Protein AF-A0A543G399-F1 (afdb_monomer)

Mean predicted aligned error: 10.63 Å

Solvent-accessible surface area (backbone atoms only — not comparable to full-atom values): 13626 Å² total; per-residue (Å²): 139,80,76,48,92,61,32,84,82,37,82,92,49,65,50,79,61,61,46,84,80,37,70,88,87,35,84,73,92,76,89,68,83,91,53,56,41,25,41,34,22,39,72,66,20,47,80,74,52,67,60,84,49,72,67,29,33,33,31,32,26,79,52,83,90,45,100,83,58,94,78,44,78,32,46,47,38,73,40,82,44,47,90,94,46,45,60,22,59,25,36,44,50,51,67,40,22,64,85,18,47,26,62,43,88,72,27,36,95,52,42,47,13,30,16,27,46,37,68,79,48,68,60,96,86,40,79,36,66,52,75,48,63,36,81,84,20,64,81,64,80,64,80,74,54,96,90,57,92,65,70,54,66,53,48,62,42,70,91,67,30,39,40,17,41,40,28,47,67,30,24,43,58,66,74,48,21,30,47,52,39,35,32,52,50,48,14,48,29,48,2,76,68,5,43,57,66,34,78,87,60,55,69,33,57,34,37,52,50,48,49,71,74,37,63,91,69,34,51,72,67,59,50,50,51,47,52,50,51,26,50,52,43,46,53,55,58,60,74,77,108

Structure (mmCIF, N/CA/C/O backbone):
data_AF-A0A543G399-F1
#
_entry.id   AF-A0A543G399-F1
#
loop_
_atom_site.group_PDB
_atom_site.id
_atom_site.type_symbol
_atom_site.label_atom_id
_atom_site.label_alt_id
_atom_site.label_comp_id
_atom_site.label_asym_id
_atom_site.label_entity_id
_atom_site.label_seq_id
_atom_site.pdbx_PDB_ins_code
_atom_site.Cartn_x
_atom_site.Cartn_y
_atom_site.Cartn_z
_atom_site.occupancy
_atom_site.B_iso_or_equiv
_atom_site.auth_seq_id
_atom_site.auth_comp_id
_atom_site.auth_asym_id
_atom_site.auth_atom_id
_atom_site.pdbx_PDB_model_num
ATOM 1 N N . MET A 1 1 ? 9.141 -45.702 9.329 1.00 48.25 1 MET A N 1
ATOM 2 C CA . MET A 1 1 ? 8.061 -44.695 9.348 1.00 48.25 1 MET A CA 1
ATOM 3 C C . MET A 1 1 ? 8.030 -44.092 10.740 1.00 48.25 1 MET A C 1
ATOM 5 O O . MET A 1 1 ? 7.890 -44.848 11.692 1.00 48.25 1 MET A O 1
ATOM 9 N N . SER A 1 2 ? 8.286 -42.791 10.863 1.00 52.97 2 SER A N 1
ATOM 10 C CA . SER A 1 2 ? 8.252 -42.041 12.127 1.00 52.97 2 SER A CA 1
ATOM 11 C C . SER A 1 2 ? 6.925 -41.291 12.259 1.00 52.97 2 SER A C 1
ATOM 13 O O . SER A 1 2 ? 6.319 -40.948 11.249 1.00 52.97 2 SER A O 1
ATOM 15 N N . VAL A 1 3 ? 6.484 -41.061 13.495 1.00 48.56 3 VAL A N 1
ATOM 16 C CA . VAL A 1 3 ? 5.249 -40.332 13.834 1.00 48.56 3 VAL A CA 1
ATOM 17 C C . VAL A 1 3 ? 5.371 -38.851 13.446 1.00 48.56 3 VAL A C 1
ATOM 19 O O . VAL A 1 3 ? 6.440 -38.268 13.633 1.00 48.56 3 VAL A O 1
ATOM 22 N N . ASP A 1 4 ? 4.293 -38.255 12.920 1.00 50.66 4 ASP A N 1
ATOM 23 C CA . ASP A 1 4 ? 4.205 -36.815 12.631 1.00 50.66 4 ASP A CA 1
ATOM 24 C C . ASP A 1 4 ? 4.417 -35.981 13.920 1.00 50.66 4 ASP A C 1
ATOM 26 O O . ASP A 1 4 ? 3.653 -36.139 14.879 1.00 50.66 4 ASP A O 1
ATOM 30 N N . PRO A 1 5 ? 5.414 -35.071 13.970 1.00 55.62 5 PRO A N 1
ATOM 31 C CA . PRO A 1 5 ? 5.665 -34.199 15.121 1.00 55.62 5 PRO A CA 1
ATOM 32 C C . PRO A 1 5 ? 4.494 -33.286 15.522 1.00 55.62 5 PRO A C 1
ATOM 34 O O . PRO A 1 5 ? 4.506 -32.743 16.626 1.00 55.62 5 PRO A O 1
ATOM 37 N N . LEU A 1 6 ? 3.504 -33.075 14.648 1.00 59.50 6 LEU A N 1
ATOM 38 C CA . LEU A 1 6 ? 2.310 -32.267 14.913 1.00 59.50 6 LEU A CA 1
ATOM 39 C C . LEU A 1 6 ? 1.050 -33.096 15.196 1.00 59.50 6 LEU A C 1
ATOM 41 O O . LEU A 1 6 ? -0.030 -32.513 15.328 1.00 59.50 6 LEU A O 1
ATOM 45 N N . ALA A 1 7 ? 1.175 -34.416 15.370 1.00 53.03 7 ALA A N 1
ATOM 46 C CA . ALA A 1 7 ? 0.051 -35.303 15.678 1.00 53.03 7 ALA A CA 1
ATOM 47 C C . ALA A 1 7 ? -0.783 -34.832 16.889 1.00 53.03 7 ALA A C 1
ATOM 49 O O . ALA A 1 7 ? -2.007 -34.944 16.888 1.00 53.03 7 ALA A O 1
ATOM 50 N N . GLU A 1 8 ? -0.149 -34.225 17.896 1.00 54.81 8 GLU A N 1
ATOM 51 C CA . GLU A 1 8 ? -0.839 -33.699 19.084 1.00 54.81 8 GLU A CA 1
ATOM 52 C C . GLU A 1 8 ? -1.769 -32.508 18.792 1.00 54.81 8 GLU A C 1
ATOM 54 O O . GLU A 1 8 ? -2.707 -32.259 19.549 1.00 54.81 8 GLU A O 1
ATOM 59 N N . LYS A 1 9 ? -1.553 -31.768 17.695 1.00 53.94 9 LYS A N 1
ATOM 60 C CA . LYS A 1 9 ? -2.395 -30.615 17.324 1.00 53.94 9 LYS A CA 1
ATOM 61 C C . LYS A 1 9 ? -3.646 -31.007 16.546 1.00 53.94 9 LYS A C 1
ATOM 63 O O . LYS A 1 9 ? -4.544 -30.180 16.392 1.00 53.94 9 LYS A O 1
ATOM 68 N N . PHE A 1 10 ? -3.722 -32.254 16.089 1.00 56.69 10 PHE A N 1
ATOM 69 C CA . PHE A 1 10 ? -4.827 -32.764 15.289 1.00 56.69 10 PHE A CA 1
ATOM 70 C C . PHE A 1 10 ? -5.329 -34.108 15.836 1.00 56.69 10 PHE A C 1
ATOM 72 O O . PHE A 1 10 ? -5.219 -35.127 15.160 1.00 56.69 10 PHE A O 1
ATOM 79 N N . PRO A 1 11 ? -5.927 -34.133 17.042 1.00 57.34 11 PRO A N 1
ATOM 80 C CA . PRO A 1 11 ? -6.351 -35.374 17.698 1.00 57.34 11 PRO A CA 1
ATOM 81 C C . PRO A 1 11 ? -7.439 -36.148 16.931 1.00 57.34 11 PRO A C 1
ATOM 83 O O . PRO A 1 11 ? -7.680 -37.317 17.214 1.00 57.34 11 PRO A O 1
ATOM 86 N N . SER A 1 12 ? -8.105 -35.507 15.965 1.00 58.56 12 SER A N 1
ATOM 87 C CA . SER A 1 12 ? -9.092 -36.121 15.071 1.00 58.56 12 SER A CA 1
ATOM 88 C C . SER A 1 12 ? -8.488 -36.747 13.808 1.00 58.56 12 SER A C 1
ATOM 90 O O . SER A 1 12 ? -9.217 -37.360 13.028 1.00 58.56 12 SER A O 1
ATOM 92 N N . LEU A 1 13 ? -7.181 -36.598 13.580 1.00 57.62 13 LEU A N 1
ATOM 93 C CA . LEU A 1 13 ? -6.479 -37.112 12.410 1.00 57.62 13 LEU A CA 1
ATOM 94 C C . LEU A 1 13 ? -5.462 -38.171 12.843 1.00 57.62 13 LEU A C 1
ATOM 96 O O . LEU A 1 13 ? -4.809 -38.051 13.874 1.00 57.62 13 LEU A O 1
ATOM 100 N N . SER A 1 14 ? -5.336 -39.236 12.048 1.00 58.38 14 SER A N 1
ATOM 101 C CA . SER A 1 14 ? -4.336 -40.273 12.310 1.00 58.38 14 SER A CA 1
ATOM 102 C C . SER A 1 14 ? -2.924 -39.661 12.313 1.00 58.38 14 SER A C 1
ATOM 104 O O . SER A 1 14 ? -2.621 -38.885 11.409 1.00 58.38 14 SER A O 1
ATOM 106 N N . PRO A 1 15 ? -2.022 -40.049 13.233 1.00 53.00 15 PRO A N 1
ATOM 107 C CA . PRO A 1 15 ? -0.628 -39.579 13.272 1.00 53.00 15 PRO A CA 1
ATOM 108 C C . PRO A 1 15 ? 0.216 -39.978 12.043 1.00 53.00 15 PRO A C 1
ATOM 110 O O . PRO A 1 15 ? 1.402 -39.662 11.974 1.00 53.00 15 PRO A O 1
ATOM 113 N N . TYR A 1 16 ? -0.389 -40.696 11.093 1.00 51.22 16 TYR A N 1
ATOM 114 C CA . TYR A 1 16 ? 0.198 -41.122 9.825 1.00 51.22 16 TYR A CA 1
ATOM 115 C C . TYR A 1 16 ? -0.519 -40.512 8.606 1.00 51.22 16 TYR A C 1
ATOM 117 O O . TYR A 1 16 ? -0.382 -41.025 7.496 1.00 51.22 16 TYR A O 1
ATOM 125 N N . ASN A 1 17 ? -1.331 -39.464 8.793 1.00 51.97 17 ASN A N 1
ATOM 126 C CA . ASN A 1 17 ? -2.048 -38.824 7.690 1.00 51.97 17 ASN A CA 1
ATOM 127 C C . ASN A 1 17 ? -1.076 -38.035 6.804 1.00 51.97 17 ASN A C 1
ATOM 129 O O . ASN A 1 17 ? -0.540 -37.012 7.218 1.00 51.97 17 ASN A O 1
ATOM 133 N N . TYR A 1 18 ? -0.877 -38.486 5.568 1.00 47.28 18 TYR A N 1
ATOM 134 C CA . TYR A 1 18 ? -0.132 -37.734 4.562 1.00 47.28 18 TYR A CA 1
ATOM 135 C C . TYR A 1 18 ? -1.095 -36.828 3.784 1.00 47.28 18 TYR A C 1
ATOM 137 O O . TYR A 1 18 ? -2.096 -37.301 3.241 1.00 47.28 18 TYR A O 1
ATOM 145 N N . CYS A 1 19 ? -0.807 -35.524 3.742 1.00 50.75 19 CYS A N 1
ATOM 146 C CA . CYS A 1 19 ? -1.565 -34.525 2.975 1.00 50.75 19 CYS A CA 1
ATOM 147 C C . CYS A 1 19 ? -3.078 -34.492 3.274 1.00 50.75 19 CYS A C 1
ATOM 149 O O . CYS A 1 19 ? -3.871 -34.236 2.371 1.00 50.75 19 CYS A O 1
ATOM 151 N N . LEU A 1 20 ? -3.501 -34.792 4.513 1.00 57.16 20 LEU A N 1
ATOM 152 C CA . LEU A 1 20 ? -4.924 -34.891 4.893 1.00 57.16 20 LEU A CA 1
ATOM 153 C C . LEU A 1 20 ? -5.741 -35.813 3.960 1.00 57.16 20 LEU A C 1
ATOM 155 O O . LEU A 1 20 ? -6.915 -35.549 3.700 1.00 57.16 20 LEU A O 1
ATOM 159 N N . ASN A 1 21 ? -5.124 -36.877 3.431 1.00 53.22 21 ASN A N 1
ATOM 160 C CA . ASN A 1 21 ? -5.707 -37.750 2.404 1.00 53.22 21 ASN A CA 1
ATOM 161 C C . ASN A 1 21 ? -6.037 -37.056 1.060 1.00 53.22 21 ASN A C 1
ATOM 163 O O . ASN A 1 21 ? -6.809 -37.592 0.266 1.00 53.22 21 ASN A O 1
ATOM 167 N N . ASN A 1 22 ? -5.435 -35.902 0.755 1.00 47.09 22 ASN A N 1
ATOM 168 C CA . ASN A 1 22 ? -5.573 -35.214 -0.532 1.00 47.09 22 ASN A CA 1
ATOM 169 C C . ASN A 1 22 ? -4.215 -34.836 -1.167 1.00 47.09 22 ASN A C 1
ATOM 171 O O . ASN A 1 22 ? -3.901 -33.653 -1.314 1.00 47.09 22 ASN A O 1
ATOM 175 N N . PRO A 1 23 ? -3.413 -35.828 -1.597 1.00 45.12 23 PRO A N 1
ATOM 176 C CA . PRO A 1 23 ? -2.088 -35.604 -2.186 1.00 45.12 23 PRO A CA 1
ATOM 177 C C . PRO A 1 23 ? -2.123 -35.027 -3.614 1.00 45.12 23 PRO A C 1
ATOM 179 O O . PRO A 1 23 ? -1.076 -34.800 -4.209 1.00 45.12 23 PRO A O 1
ATOM 182 N N . VAL A 1 24 ? -3.314 -34.826 -4.193 1.00 47.59 24 VAL A N 1
ATOM 183 C CA . VAL A 1 24 ? -3.485 -34.250 -5.539 1.00 47.59 24 VAL A CA 1
ATOM 184 C C . VAL A 1 24 ? -3.490 -32.719 -5.486 1.00 47.59 24 VAL A C 1
ATOM 186 O O . VAL A 1 24 ? -2.975 -32.081 -6.398 1.00 47.59 24 VAL A O 1
ATOM 189 N N . ASN A 1 25 ? -4.021 -32.133 -4.406 1.00 40.44 25 ASN A N 1
ATOM 190 C CA . ASN A 1 25 ? -4.124 -30.678 -4.238 1.00 40.44 25 ASN A CA 1
ATOM 191 C C . ASN A 1 25 ? -3.213 -30.114 -3.138 1.00 40.44 25 ASN A C 1
ATOM 193 O O . ASN A 1 25 ? -3.069 -28.898 -3.040 1.00 40.44 25 ASN A O 1
ATOM 197 N N . LEU A 1 26 ? -2.637 -30.970 -2.290 1.00 38.84 26 LEU A N 1
ATOM 198 C CA . LEU A 1 26 ? -1.786 -30.572 -1.175 1.00 38.84 26 LEU A CA 1
ATOM 199 C C . LEU A 1 26 ? -0.486 -31.371 -1.238 1.00 38.84 26 LEU A C 1
ATOM 201 O O . LEU A 1 26 ? -0.499 -32.587 -1.078 1.00 38.84 26 LEU A O 1
ATOM 205 N N . THR A 1 27 ? 0.628 -30.674 -1.440 1.00 43.66 27 THR A N 1
ATOM 206 C CA . THR A 1 27 ? 1.969 -31.196 -1.171 1.00 43.66 27 THR A CA 1
ATOM 207 C C . THR A 1 27 ? 2.450 -30.473 0.076 1.00 43.66 27 THR A C 1
ATOM 209 O O . THR A 1 27 ? 2.545 -29.249 0.050 1.00 43.66 27 THR A O 1
ATOM 212 N N . ASP A 1 28 ? 2.704 -31.208 1.159 1.00 48.94 28 ASP A N 1
ATOM 213 C CA . ASP A 1 28 ? 3.270 -30.682 2.408 1.00 48.94 28 ASP A CA 1
ATOM 214 C C . ASP A 1 28 ? 4.764 -31.052 2.478 1.00 48.94 28 ASP A C 1
ATOM 216 O O . ASP A 1 28 ? 5.092 -32.189 2.830 1.00 48.94 28 ASP A O 1
ATOM 220 N N . PRO A 1 29 ? 5.691 -30.161 2.065 1.00 50.75 29 PRO A N 1
ATOM 221 C CA . PRO A 1 29 ? 7.104 -30.504 1.963 1.00 50.75 29 PRO A CA 1
ATOM 222 C C . PRO A 1 29 ? 7.837 -30.476 3.313 1.00 50.75 29 PRO A C 1
ATOM 224 O O . PRO A 1 29 ? 8.934 -31.024 3.397 1.00 50.75 29 PRO A O 1
ATOM 227 N N . ASP A 1 30 ? 7.291 -29.829 4.355 1.00 53.78 30 ASP A N 1
ATOM 228 C CA . ASP A 1 30 ? 8.020 -29.598 5.614 1.00 53.78 30 ASP A CA 1
ATOM 229 C C . ASP A 1 30 ? 7.192 -29.633 6.915 1.00 53.78 30 ASP A C 1
ATOM 231 O O . ASP A 1 30 ? 7.790 -29.538 7.992 1.00 53.78 30 ASP A O 1
ATOM 235 N N . GLY A 1 31 ? 5.863 -29.795 6.870 1.00 46.31 31 GLY A N 1
ATOM 236 C CA . GLY A 1 31 ? 5.015 -29.987 8.052 1.00 46.31 31 GLY A CA 1
ATOM 237 C C . GLY A 1 31 ? 5.064 -28.835 9.061 1.00 46.31 31 GLY A C 1
ATOM 238 O O . GLY A 1 31 ? 4.872 -29.049 10.259 1.00 46.31 31 GLY A O 1
ATOM 239 N N . ARG A 1 32 ? 5.394 -27.604 8.635 1.00 49.88 32 ARG A N 1
ATOM 240 C CA . ARG A 1 32 ? 5.640 -26.461 9.536 1.00 49.88 32 ARG A CA 1
ATOM 241 C C . ARG A 1 32 ? 4.870 -25.207 9.111 1.00 49.88 32 ARG A C 1
ATOM 243 O O . ARG A 1 32 ? 5.162 -24.622 8.074 1.00 49.88 32 ARG A O 1
ATOM 250 N N . SER A 1 33 ? 3.941 -24.789 9.984 1.00 40.41 33 SER A N 1
ATOM 251 C CA . SER A 1 33 ? 3.216 -23.500 10.078 1.00 40.41 33 SER A CA 1
ATOM 252 C C . SER A 1 33 ? 3.257 -22.590 8.834 1.00 40.41 33 SER A C 1
ATOM 254 O O . SER A 1 33 ? 4.284 -21.987 8.526 1.00 40.41 33 SER A O 1
ATOM 256 N N . ALA A 1 34 ? 2.105 -22.436 8.174 1.00 39.00 34 ALA A N 1
ATOM 257 C CA . ALA A 1 34 ? 1.912 -21.607 6.986 1.00 39.00 34 ALA A CA 1
ATOM 258 C C . ALA A 1 34 ? 2.078 -20.106 7.292 1.00 39.00 34 ALA A C 1
ATOM 260 O O . ALA A 1 34 ? 1.166 -19.457 7.803 1.00 39.00 34 ALA A O 1
ATOM 261 N N . PHE A 1 35 ? 3.250 -19.555 6.986 1.00 43.75 35 PHE A N 1
ATOM 262 C CA . PHE A 1 35 ? 3.384 -18.121 6.735 1.00 43.75 35 PHE A CA 1
ATOM 263 C C . PHE A 1 35 ? 2.896 -17.827 5.311 1.00 43.75 35 PHE A C 1
ATOM 265 O O . PHE A 1 35 ? 3.026 -18.703 4.450 1.00 43.75 35 PHE A O 1
ATOM 272 N N . PRO A 1 36 ? 2.318 -16.646 5.051 1.00 57.44 36 PRO A N 1
ATOM 273 C CA . PRO A 1 36 ? 1.832 -16.336 3.724 1.00 57.44 36 PRO A CA 1
ATOM 274 C C . PRO A 1 36 ? 2.972 -16.161 2.699 1.00 57.44 36 PRO A C 1
ATOM 276 O O . PRO A 1 36 ? 4.054 -15.665 3.025 1.00 57.44 36 PRO A O 1
ATOM 279 N N . PRO A 1 37 ? 2.709 -16.559 1.451 1.00 82.19 37 PRO A N 1
ATOM 280 C CA . PRO A 1 37 ? 3.601 -16.342 0.314 1.00 82.19 37 PRO A CA 1
ATOM 281 C C . PRO A 1 37 ? 3.746 -14.901 -0.172 1.00 82.19 37 PRO A C 1
ATOM 283 O O . PRO A 1 37 ? 2.901 -14.051 0.136 1.00 82.19 37 PRO A O 1
ATOM 286 N N . ASP A 1 38 ? 4.826 -14.645 -0.920 1.00 91.75 38 ASP A N 1
ATOM 287 C CA . ASP A 1 38 ? 5.098 -13.350 -1.549 1.00 91.75 38 ASP A CA 1
ATOM 288 C C . ASP A 1 38 ? 4.151 -13.156 -2.739 1.00 91.75 38 ASP A C 1
ATOM 290 O O . ASP A 1 38 ? 3.825 -14.109 -3.455 1.00 91.75 38 ASP A O 1
ATOM 294 N N . ASP A 1 39 ? 3.700 -11.920 -2.946 1.00 95.25 39 ASP A N 1
ATOM 295 C CA . ASP A 1 39 ? 2.838 -11.561 -4.071 1.00 95.25 39 ASP A CA 1
ATOM 296 C C . ASP A 1 39 ? 3.670 -10.866 -5.153 1.00 95.25 39 ASP A C 1
ATOM 298 O O . ASP A 1 39 ? 4.397 -9.905 -4.884 1.00 95.25 39 ASP A O 1
ATOM 302 N N . HIS A 1 40 ? 3.543 -11.348 -6.387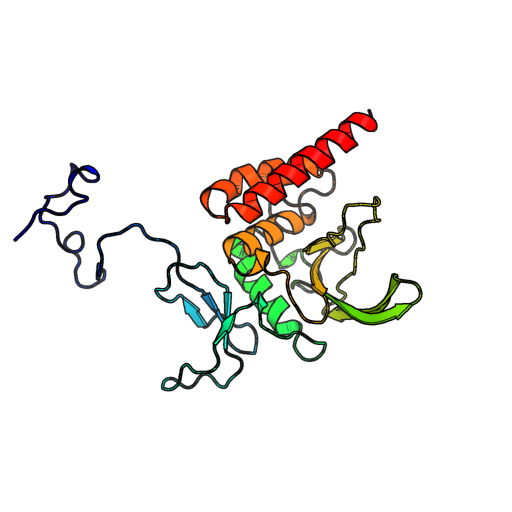 1.00 94.06 40 HIS A N 1
ATOM 303 C CA . HIS A 1 40 ? 4.312 -10.879 -7.532 1.00 94.06 40 HIS A CA 1
ATOM 304 C C . HIS A 1 40 ? 3.463 -10.042 -8.484 1.00 94.06 40 HIS A C 1
ATOM 306 O O . HIS A 1 40 ? 2.356 -10.432 -8.859 1.00 94.06 40 HIS A O 1
ATOM 312 N N . PHE A 1 41 ? 4.033 -8.930 -8.936 1.00 94.88 41 PHE A N 1
ATOM 313 C CA . PHE A 1 41 ? 3.441 -7.987 -9.879 1.00 94.88 41 PHE A CA 1
ATOM 314 C C . PHE A 1 41 ? 4.375 -7.764 -11.072 1.00 94.88 41 PHE A C 1
ATOM 316 O O . PHE A 1 41 ? 5.591 -7.881 -10.933 1.00 94.88 41 PHE A O 1
ATOM 323 N N . ASP A 1 42 ? 3.833 -7.453 -12.248 1.00 92.75 42 ASP A N 1
ATOM 324 C CA . ASP A 1 42 ? 4.650 -7.028 -13.393 1.00 92.75 42 ASP A CA 1
ATOM 325 C C . ASP A 1 42 ? 5.069 -5.552 -13.294 1.00 92.75 42 ASP A C 1
ATOM 327 O O . ASP A 1 42 ? 4.647 -4.821 -12.395 1.00 92.75 42 ASP A O 1
ATOM 331 N N . SER A 1 43 ? 5.870 -5.094 -14.256 1.00 91.94 43 SER A N 1
ATOM 332 C CA . SER A 1 43 ? 6.329 -3.704 -14.368 1.00 91.94 43 SER A CA 1
ATOM 333 C C . SER A 1 43 ? 5.216 -2.681 -14.636 1.00 91.94 43 SER A C 1
ATOM 335 O O . SER A 1 43 ? 5.486 -1.484 -14.656 1.00 91.94 43 SER A O 1
ATOM 337 N N . SER A 1 44 ? 3.963 -3.119 -14.818 1.00 94.31 44 SER A N 1
ATOM 338 C CA . SER A 1 44 ? 2.775 -2.256 -14.856 1.00 94.31 44 SER A CA 1
ATOM 339 C C . SER A 1 44 ? 2.005 -2.230 -13.528 1.00 94.31 44 SER A C 1
ATOM 341 O O . SER A 1 44 ? 1.023 -1.500 -13.400 1.00 94.31 44 SER A O 1
ATOM 343 N N . GLY A 1 45 ? 2.436 -3.003 -12.526 1.00 95.62 45 GLY A N 1
ATOM 344 C CA . GLY A 1 45 ? 1.749 -3.159 -11.243 1.00 95.62 45 GLY A CA 1
ATOM 345 C C . GLY A 1 45 ? 0.552 -4.109 -11.306 1.00 95.62 45 GLY A C 1
ATOM 346 O O . GLY A 1 45 ? -0.303 -4.086 -10.421 1.00 95.62 45 GLY A O 1
ATOM 347 N N . LYS A 1 46 ? 0.456 -4.943 -12.347 1.00 95.69 46 LYS A N 1
ATOM 348 C CA . LYS A 1 46 ? -0.582 -5.969 -12.461 1.00 95.69 46 LYS A CA 1
ATOM 349 C C . LYS A 1 46 ? -0.151 -7.221 -11.704 1.00 95.69 46 LYS A C 1
ATOM 351 O O . LYS A 1 46 ? 0.953 -7.717 -11.902 1.00 95.69 46 LYS A O 1
ATOM 356 N N . PHE A 1 47 ? -1.046 -7.754 -10.876 1.00 95.25 47 PHE A N 1
ATOM 357 C CA . PHE A 1 47 ? -0.814 -9.004 -10.154 1.00 95.25 47 PHE A CA 1
ATOM 358 C C . PHE A 1 47 ? -0.576 -10.179 -11.115 1.00 95.25 47 PHE A C 1
ATOM 360 O O . PHE A 1 47 ? -1.294 -10.340 -12.108 1.00 95.25 47 PHE A O 1
ATOM 367 N N . LEU A 1 48 ? 0.418 -11.006 -10.795 1.00 91.38 48 LEU A N 1
ATOM 368 C CA . LEU A 1 48 ? 0.836 -12.163 -11.580 1.00 91.38 48 LEU A CA 1
ATOM 369 C C . LEU A 1 48 ? 0.493 -13.469 -10.866 1.00 91.38 48 LEU A C 1
ATOM 371 O O . LEU A 1 48 ? -0.310 -14.259 -11.361 1.00 91.38 48 LEU A O 1
ATOM 375 N N . TYR A 1 49 ? 1.121 -13.705 -9.719 1.00 89.88 49 TYR A N 1
ATOM 376 C CA . TYR A 1 49 ? 0.945 -14.908 -8.917 1.00 89.88 49 TYR A CA 1
ATOM 377 C C . TYR A 1 49 ? 1.421 -14.657 -7.490 1.00 89.88 49 TYR A C 1
ATOM 379 O O . TYR A 1 49 ? 2.087 -13.669 -7.184 1.00 89.88 49 TYR A O 1
ATOM 387 N N . THR A 1 50 ? 1.097 -15.609 -6.633 1.00 90.56 50 THR A N 1
ATOM 388 C CA . THR A 1 50 ? 1.588 -15.698 -5.269 1.00 90.56 50 THR A CA 1
ATOM 389 C C . THR A 1 50 ? 2.442 -16.959 -5.175 1.00 90.56 50 THR A C 1
ATOM 391 O O . THR A 1 50 ? 2.057 -17.992 -5.727 1.00 90.56 50 THR A O 1
ATOM 394 N N . ASP A 1 51 ? 3.612 -16.875 -4.551 1.00 87.12 51 ASP A N 1
ATOM 395 C CA . ASP A 1 51 ? 4.603 -17.952 -4.609 1.00 87.12 51 ASP A CA 1
ATOM 396 C C . ASP A 1 51 ? 4.580 -18.901 -3.391 1.00 87.12 51 ASP A C 1
ATOM 398 O O . ASP A 1 51 ? 3.511 -19.172 -2.852 1.00 87.12 51 ASP A O 1
ATOM 402 N N . PHE A 1 52 ? 5.718 -19.488 -2.994 1.00 85.75 52 PHE A N 1
ATOM 403 C CA . PHE A 1 52 ? 5.823 -20.363 -1.814 1.00 85.75 52 PHE A CA 1
ATOM 404 C C . PHE A 1 52 ? 6.810 -19.850 -0.755 1.00 85.75 52 PHE A C 1
ATOM 406 O O . PHE A 1 52 ? 7.123 -20.581 0.194 1.00 85.75 52 PHE A O 1
ATOM 413 N N . ARG A 1 53 ? 7.337 -18.623 -0.903 1.00 85.56 53 ARG A N 1
ATOM 414 C CA . ARG A 1 53 ? 8.171 -18.002 0.135 1.00 85.56 53 ARG A CA 1
ATOM 415 C C . ARG A 1 53 ? 7.344 -17.815 1.410 1.00 85.56 53 ARG A C 1
ATOM 417 O O . ARG A 1 53 ? 6.130 -17.947 1.423 1.00 85.56 53 ARG A O 1
ATOM 424 N N . LYS A 1 54 ? 8.010 -17.583 2.537 1.00 84.62 54 LYS A N 1
ATOM 425 C CA . LYS A 1 54 ? 7.365 -17.431 3.856 1.00 84.62 54 LYS A CA 1
ATOM 426 C C . LYS A 1 54 ? 7.632 -16.022 4.404 1.00 84.62 54 LYS A C 1
ATOM 428 O O . LYS A 1 54 ? 8.018 -15.882 5.563 1.00 84.62 54 LYS A O 1
ATOM 433 N N . THR A 1 55 ? 7.521 -15.001 3.545 1.00 89.56 55 THR A N 1
ATOM 434 C CA . THR A 1 55 ? 8.002 -13.635 3.827 1.00 89.56 55 THR A CA 1
ATOM 435 C C . THR A 1 55 ? 6.984 -12.509 3.647 1.00 89.56 55 THR A C 1
ATOM 437 O O . THR A 1 55 ? 7.262 -11.423 4.143 1.00 89.56 55 THR A O 1
ATOM 440 N N . ASN A 1 56 ? 5.815 -12.745 3.035 1.00 94.19 56 ASN A N 1
ATOM 441 C CA . ASN A 1 56 ? 4.768 -11.737 2.775 1.00 94.19 56 ASN A CA 1
ATOM 442 C C . ASN A 1 56 ? 5.196 -10.534 1.928 1.00 94.19 56 ASN A C 1
ATOM 444 O O . ASN A 1 56 ? 4.506 -9.511 1.944 1.00 94.19 56 ASN A O 1
ATOM 448 N N . ASN A 1 57 ? 6.324 -10.605 1.233 1.00 96.00 57 ASN A N 1
ATOM 449 C CA . ASN A 1 57 ? 6.816 -9.453 0.501 1.00 96.00 57 ASN A CA 1
ATOM 450 C C . ASN A 1 57 ? 5.934 -9.173 -0.714 1.00 96.00 57 ASN A C 1
ATOM 452 O O . ASN A 1 57 ? 5.392 -10.081 -1.347 1.00 96.00 57 ASN A O 1
ATOM 456 N N . ILE A 1 58 ? 5.864 -7.899 -1.071 1.00 97.94 58 ILE A N 1
ATOM 457 C CA . ILE A 1 58 ? 5.430 -7.458 -2.390 1.00 97.94 58 ILE A CA 1
ATOM 458 C C . ILE A 1 58 ? 6.671 -7.436 -3.293 1.00 97.94 58 ILE A C 1
ATOM 460 O O . ILE A 1 58 ? 7.711 -6.882 -2.922 1.00 97.94 58 ILE A O 1
ATOM 464 N N . VAL A 1 59 ? 6.574 -8.052 -4.470 1.00 95.88 59 VAL A N 1
ATOM 465 C CA . VAL A 1 59 ? 7.671 -8.165 -5.441 1.00 95.88 59 VAL A CA 1
ATOM 466 C C . VAL A 1 59 ? 7.210 -7.667 -6.808 1.00 95.88 59 VAL A C 1
ATOM 468 O O . VAL A 1 59 ? 6.136 -8.032 -7.280 1.00 95.88 59 VAL A O 1
ATOM 471 N N . ILE A 1 60 ? 8.039 -6.860 -7.464 1.00 94.75 60 ILE A N 1
ATOM 472 C CA . ILE A 1 60 ? 7.810 -6.321 -8.806 1.00 94.75 60 ILE A CA 1
ATOM 473 C C . ILE A 1 60 ? 8.825 -6.948 -9.763 1.00 94.75 60 ILE A C 1
ATOM 475 O O . 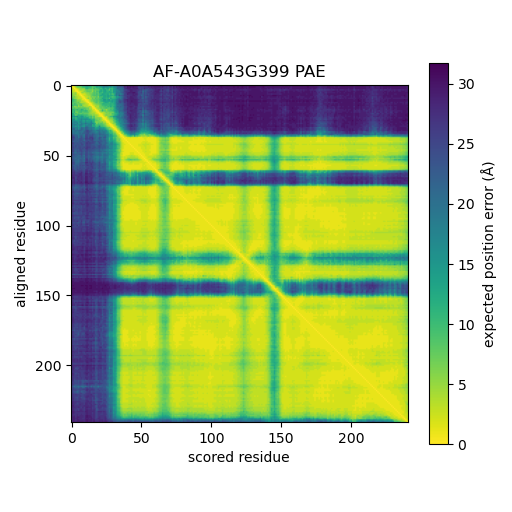ILE A 1 60 ? 10.012 -7.011 -9.458 1.00 94.75 60 ILE A O 1
ATOM 479 N N . HIS A 1 61 ? 8.357 -7.410 -10.918 1.00 90.00 61 HIS A N 1
ATOM 480 C CA . HIS A 1 61 ? 9.198 -7.896 -12.010 1.00 90.00 61 HIS A CA 1
ATOM 481 C C . HIS A 1 61 ? 9.496 -6.732 -12.966 1.00 90.00 61 HIS A C 1
ATOM 483 O O . HIS A 1 61 ? 8.632 -6.356 -13.755 1.00 90.00 61 HIS A O 1
ATOM 489 N N . ASP A 1 62 ? 10.707 -6.166 -12.903 1.00 76.62 62 ASP A N 1
ATOM 490 C CA . ASP A 1 62 ? 11.136 -4.977 -13.682 1.00 76.62 62 ASP A CA 1
ATOM 491 C C . ASP A 1 62 ? 11.516 -5.301 -15.153 1.00 76.62 62 ASP A C 1
ATOM 493 O O . ASP A 1 62 ? 12.040 -4.476 -15.897 1.00 76.62 62 ASP A O 1
ATOM 497 N N . GLY A 1 63 ? 11.224 -6.525 -15.607 1.00 66.06 63 GLY A N 1
ATOM 498 C CA . GLY A 1 63 ? 11.546 -7.037 -16.941 1.00 66.06 63 GLY A CA 1
ATOM 499 C C . GLY A 1 63 ? 10.340 -7.635 -17.671 1.00 66.06 63 GLY A C 1
ATOM 500 O O . GLY A 1 63 ? 9.246 -7.787 -17.128 1.00 66.06 63 GLY A O 1
ATOM 501 N N . VAL A 1 64 ? 10.526 -8.009 -18.942 1.00 56.97 64 VAL A N 1
ATOM 502 C CA . VAL A 1 64 ? 9.494 -8.743 -19.695 1.00 56.97 64 VAL A CA 1
ATOM 503 C C . VAL A 1 64 ? 9.286 -10.100 -19.030 1.00 56.97 64 VAL A C 1
ATOM 505 O O . VAL A 1 64 ? 10.211 -10.913 -19.011 1.00 56.97 64 VAL A O 1
ATOM 508 N N . TRP A 1 65 ? 8.067 -10.367 -18.552 1.00 51.94 65 TRP A N 1
ATOM 509 C CA . TRP A 1 65 ? 7.688 -11.649 -17.959 1.00 51.94 65 TRP A CA 1
ATOM 510 C C . TRP A 1 65 ? 7.799 -12.775 -19.001 1.00 51.94 65 TRP A C 1
ATOM 512 O O . TRP A 1 65 ? 6.868 -13.071 -19.751 1.00 51.94 65 TRP A O 1
ATOM 522 N N . LYS A 1 66 ? 8.986 -13.377 -19.114 1.00 54.66 66 LYS A N 1
ATOM 523 C CA . LYS A 1 66 ? 9.231 -14.553 -19.948 1.00 54.66 66 LYS A CA 1
ATOM 524 C C . LYS A 1 66 ? 9.096 -15.777 -19.059 1.00 54.66 66 LYS A C 1
ATOM 526 O O . LYS A 1 66 ? 9.831 -15.907 -18.087 1.00 54.66 66 LYS A O 1
ATOM 531 N N . LEU A 1 67 ? 8.235 -16.712 -19.461 1.00 55.62 67 LEU A N 1
ATOM 532 C CA . LEU A 1 67 ? 7.911 -17.970 -18.765 1.00 55.62 67 LEU A CA 1
ATOM 533 C C . LEU A 1 67 ? 9.121 -18.882 -18.423 1.00 55.62 67 LEU A C 1
ATOM 535 O O . LEU A 1 67 ? 8.928 -19.981 -17.920 1.00 55.62 67 LEU A O 1
ATOM 539 N N . VAL A 1 68 ? 10.354 -18.476 -18.749 1.00 53.03 68 VAL A N 1
ATOM 540 C CA . VAL A 1 68 ? 11.571 -19.299 -18.706 1.00 53.03 68 VAL A CA 1
ATOM 541 C C . VAL A 1 68 ? 12.740 -18.605 -17.975 1.00 53.03 68 VAL A C 1
ATOM 543 O O . VAL A 1 68 ? 13.741 -19.258 -17.702 1.00 53.03 68 VAL A O 1
ATOM 546 N N . GLN A 1 69 ? 12.649 -17.314 -17.612 1.00 50.62 69 GLN A N 1
ATOM 547 C CA . GLN A 1 69 ? 13.709 -16.614 -16.860 1.00 50.62 69 GLN A CA 1
ATOM 548 C C . GLN A 1 69 ? 13.111 -15.637 -15.831 1.00 50.62 69 GLN A C 1
ATOM 550 O O . GLN A 1 69 ? 12.733 -14.523 -16.175 1.00 50.62 69 GLN A O 1
ATOM 555 N N . MET A 1 70 ? 13.027 -16.069 -14.568 1.00 53.47 70 MET A N 1
ATOM 556 C CA . MET A 1 70 ? 12.601 -15.264 -13.410 1.00 53.47 70 MET A CA 1
ATOM 557 C C . MET A 1 70 ? 13.780 -14.449 -12.847 1.00 53.47 70 MET A C 1
ATOM 559 O O . MET A 1 70 ? 14.237 -14.735 -11.745 1.00 53.47 70 MET A O 1
ATOM 563 N N . ASN A 1 71 ? 14.339 -13.498 -13.604 1.00 54.97 71 ASN A N 1
ATOM 564 C CA . ASN A 1 71 ? 15.607 -12.864 -13.199 1.00 54.97 71 ASN A CA 1
ATOM 565 C C . ASN A 1 71 ? 15.549 -11.390 -12.773 1.00 54.97 71 ASN A C 1
ATOM 567 O O . ASN A 1 71 ? 16.571 -10.905 -12.303 1.00 54.97 71 ASN A O 1
ATOM 571 N N . ASP A 1 72 ? 14.394 -10.718 -12.806 1.00 76.12 72 ASP A N 1
ATOM 572 C CA . ASP A 1 72 ? 14.305 -9.293 -12.429 1.00 76.12 72 ASP A CA 1
ATOM 573 C C . ASP A 1 72 ? 13.295 -9.049 -11.292 1.00 76.12 72 ASP A C 1
ATOM 575 O O . ASP A 1 72 ? 12.491 -8.119 -11.338 1.00 76.12 72 ASP A O 1
ATOM 579 N N . GLU A 1 73 ? 13.296 -9.917 -10.274 1.00 87.56 73 GLU A N 1
ATOM 580 C CA . GLU A 1 73 ? 12.503 -9.708 -9.059 1.00 87.56 73 GLU A CA 1
ATOM 581 C C . GLU A 1 73 ? 13.116 -8.602 -8.191 1.00 87.56 73 GLU A C 1
ATOM 583 O O . GLU A 1 73 ? 14.227 -8.734 -7.675 1.00 87.56 73 GLU A O 1
ATOM 588 N N . VAL A 1 74 ? 12.356 -7.536 -7.967 1.00 92.94 74 VAL A N 1
ATOM 589 C CA . VAL A 1 74 ? 12.720 -6.428 -7.087 1.00 92.94 74 VAL A CA 1
ATOM 590 C C . VAL A 1 74 ? 11.691 -6.348 -5.966 1.00 92.94 74 VAL A C 1
ATOM 592 O O . VAL A 1 74 ? 10.489 -6.278 -6.217 1.00 92.94 74 VAL A O 1
ATOM 595 N N . GLN A 1 75 ? 12.136 -6.374 -4.708 1.00 95.25 75 GLN A N 1
ATOM 596 C CA . GLN A 1 75 ? 11.221 -6.153 -3.587 1.00 95.25 75 GLN A CA 1
ATOM 597 C C . GLN A 1 75 ? 10.648 -4.738 -3.653 1.00 95.25 75 GLN A C 1
ATOM 599 O O . GLN A 1 75 ? 11.321 -3.800 -4.072 1.00 95.25 75 GLN A O 1
ATOM 604 N N . PHE A 1 76 ? 9.417 -4.568 -3.197 1.00 96.81 76 PHE A N 1
ATOM 605 C CA . PHE A 1 76 ? 8.685 -3.310 -3.285 1.00 96.81 76 PHE A CA 1
ATOM 606 C C . PHE A 1 76 ? 9.431 -2.114 -2.683 1.00 96.81 76 PHE A C 1
ATOM 608 O O . PHE A 1 76 ? 9.493 -1.056 -3.304 1.00 96.81 76 PHE A O 1
ATOM 615 N N . LYS A 1 77 ? 10.082 -2.306 -1.529 1.00 96.06 77 LYS A N 1
ATOM 616 C CA . LYS A 1 77 ? 10.955 -1.297 -0.891 1.00 96.06 77 LYS A CA 1
ATOM 617 C C . LYS A 1 77 ? 12.200 -0.931 -1.711 1.00 96.06 77 LYS A C 1
ATOM 619 O O . LYS A 1 77 ? 12.736 0.164 -1.569 1.00 96.06 77 LYS A O 1
ATOM 624 N N . ASP A 1 78 ? 12.668 -1.853 -2.548 1.00 96.12 78 ASP A N 1
ATOM 625 C CA . ASP A 1 78 ? 13.895 -1.728 -3.334 1.00 96.12 78 ASP A CA 1
ATOM 626 C C . ASP A 1 78 ? 13.613 -1.280 -4.777 1.00 96.12 78 ASP A C 1
ATOM 628 O O . ASP A 1 78 ? 14.543 -0.895 -5.487 1.00 96.12 78 ASP A O 1
ATOM 632 N N . PHE A 1 79 ? 12.346 -1.228 -5.195 1.00 96.25 79 PHE A N 1
ATOM 633 C CA . PHE A 1 79 ? 11.935 -0.671 -6.483 1.00 96.25 79 PHE A CA 1
ATOM 634 C C . PHE A 1 79 ? 12.143 0.851 -6.512 1.00 96.25 79 PHE A C 1
ATOM 636 O O . PHE A 1 79 ? 12.067 1.516 -5.477 1.00 96.25 79 PHE A O 1
ATOM 643 N N . ASN A 1 80 ? 12.492 1.404 -7.677 1.00 95.94 80 ASN A N 1
ATOM 644 C CA . ASN A 1 80 ? 12.689 2.844 -7.867 1.00 95.94 80 ASN A CA 1
ATOM 645 C C . ASN A 1 80 ? 11.487 3.432 -8.603 1.00 95.94 80 ASN A C 1
ATOM 647 O O . ASN A 1 80 ? 11.315 3.231 -9.809 1.00 95.94 80 ASN A O 1
ATOM 651 N N . PHE A 1 81 ? 10.682 4.188 -7.874 1.00 96.88 81 PHE A N 1
ATOM 652 C CA . PHE A 1 81 ? 9.571 4.936 -8.430 1.00 96.88 81 PHE A CA 1
ATOM 653 C C . PHE A 1 81 ? 10.022 6.318 -8.919 1.00 96.88 81 PHE A C 1
ATOM 655 O O . PHE A 1 81 ? 10.951 6.907 -8.375 1.00 96.88 81 PHE A O 1
ATOM 662 N N . ASN A 1 82 ? 9.382 6.821 -9.968 1.00 95.69 82 ASN A N 1
ATOM 663 C CA . ASN A 1 82 ? 9.517 8.180 -10.485 1.00 95.69 82 ASN A CA 1
ATOM 664 C C . ASN A 1 82 ? 8.270 8.539 -11.316 1.00 95.69 82 ASN A C 1
ATOM 666 O O . ASN A 1 82 ? 7.392 7.700 -11.533 1.00 95.69 82 ASN A O 1
ATOM 670 N N . GLU A 1 83 ? 8.216 9.769 -11.833 1.00 95.25 83 GLU A N 1
ATOM 671 C CA . GLU A 1 83 ? 7.081 10.293 -12.608 1.00 95.25 83 GLU A CA 1
ATOM 672 C C . GLU A 1 83 ? 6.605 9.353 -13.730 1.00 95.25 83 GLU A C 1
ATOM 674 O O . GLU A 1 83 ? 5.402 9.195 -13.945 1.00 95.25 83 GLU A O 1
ATOM 679 N N . SER A 1 84 ? 7.526 8.653 -14.400 1.00 95.88 84 SER A N 1
ATOM 680 C CA . SER A 1 84 ? 7.181 7.751 -15.504 1.00 95.88 84 SER A CA 1
ATOM 681 C C . SER A 1 84 ? 6.485 6.457 -15.064 1.00 95.88 84 SER A C 1
ATOM 683 O O . SER A 1 84 ? 5.825 5.819 -15.885 1.00 95.88 84 SER A O 1
ATOM 685 N N . ASN A 1 85 ? 6.602 6.056 -13.789 1.00 96.62 85 ASN A N 1
ATOM 686 C CA . ASN A 1 85 ? 6.138 4.752 -13.308 1.00 96.62 85 ASN A CA 1
ATOM 687 C C . ASN A 1 85 ? 5.342 4.777 -11.984 1.00 96.62 85 ASN A C 1
ATOM 689 O O . ASN A 1 85 ? 4.978 3.711 -11.493 1.00 96.62 85 ASN A O 1
ATOM 693 N N . TYR A 1 86 ? 4.970 5.937 -11.429 1.00 98.19 86 TYR A N 1
ATOM 694 C CA . TYR A 1 86 ? 4.114 6.000 -10.225 1.00 98.19 86 TYR A CA 1
ATOM 695 C C . TYR A 1 86 ? 2.788 5.233 -10.358 1.00 98.19 86 TYR A C 1
ATOM 697 O O . TYR A 1 86 ? 2.227 4.763 -9.365 1.00 98.19 86 TYR A O 1
ATOM 705 N N . SER A 1 87 ? 2.296 5.051 -11.587 1.00 98.12 87 SER A N 1
ATOM 706 C CA . SER A 1 87 ? 1.120 4.219 -11.860 1.00 98.12 87 SER A CA 1
ATOM 707 C C . SER A 1 87 ? 1.280 2.761 -11.404 1.00 98.12 87 SER A C 1
ATOM 709 O O . SER A 1 87 ? 0.285 2.151 -11.025 1.00 98.12 87 SER A O 1
ATOM 711 N N . VAL A 1 88 ? 2.504 2.224 -11.344 1.00 98.12 88 VAL A N 1
ATOM 712 C CA . VAL A 1 88 ? 2.798 0.877 -10.823 1.00 98.12 88 VAL A CA 1
ATOM 713 C C . VAL A 1 88 ? 2.383 0.770 -9.356 1.00 98.12 88 VAL A C 1
ATOM 715 O O . VAL A 1 88 ? 1.635 -0.135 -8.991 1.00 98.12 88 VAL A O 1
ATOM 718 N N . LEU A 1 89 ? 2.795 1.733 -8.525 1.00 98.56 89 LEU A N 1
ATOM 719 C CA . LEU A 1 89 ? 2.421 1.794 -7.110 1.00 98.56 89 LEU A CA 1
ATOM 720 C C . LEU A 1 89 ? 0.905 1.953 -6.933 1.00 98.56 89 LEU A C 1
ATOM 722 O O . LEU A 1 89 ? 0.297 1.250 -6.125 1.00 98.56 89 LEU A O 1
ATOM 726 N N . SER A 1 90 ? 0.288 2.832 -7.728 1.00 98.75 90 SER A N 1
ATOM 727 C CA . SER A 1 90 ? -1.169 3.013 -7.733 1.00 98.75 90 SER A CA 1
ATOM 728 C C . SER A 1 90 ? -1.899 1.703 -8.062 1.00 98.75 90 SER A C 1
ATOM 730 O O . SER A 1 90 ? -2.835 1.324 -7.361 1.00 98.75 90 SER A O 1
ATOM 732 N N . ASN A 1 91 ? -1.440 0.955 -9.069 1.00 98.75 91 ASN A N 1
ATOM 733 C CA . ASN A 1 91 ? -2.051 -0.310 -9.482 1.00 98.75 91 ASN A CA 1
ATOM 734 C C . ASN A 1 91 ? -1.906 -1.415 -8.426 1.00 98.75 91 ASN A C 1
ATOM 736 O O . ASN A 1 91 ? -2.878 -2.124 -8.157 1.00 98.75 91 ASN A O 1
ATOM 740 N N . ILE A 1 92 ? -0.745 -1.514 -7.772 1.00 98.75 92 ILE A N 1
ATOM 741 C CA . ILE A 1 92 ? -0.529 -2.447 -6.654 1.00 98.75 92 ILE A CA 1
ATOM 742 C C . ILE A 1 92 ? -1.468 -2.109 -5.486 1.00 98.75 92 ILE A C 1
ATOM 744 O O . ILE A 1 92 ? -2.110 -2.993 -4.921 1.00 98.75 92 ILE A O 1
ATOM 748 N N . ALA A 1 93 ? -1.619 -0.827 -5.148 1.00 98.81 93 ALA A N 1
ATOM 749 C CA . ALA A 1 93 ? -2.561 -0.393 -4.119 1.00 98.81 93 ALA A CA 1
ATOM 750 C C . ALA A 1 93 ? -4.022 -0.690 -4.496 1.00 98.81 93 ALA A C 1
ATOM 752 O O . ALA A 1 93 ? -4.789 -1.182 -3.668 1.00 98.81 93 ALA A O 1
ATOM 753 N N . ASN A 1 94 ? -4.397 -0.465 -5.760 1.00 98.75 94 ASN A N 1
ATOM 754 C CA . ASN A 1 94 ? -5.731 -0.783 -6.274 1.00 98.75 94 ASN A CA 1
ATOM 755 C C . ASN A 1 94 ? -6.036 -2.286 -6.173 1.00 98.75 94 ASN A C 1
ATOM 757 O O . ASN A 1 94 ? -7.157 -2.653 -5.824 1.00 98.75 94 ASN A O 1
ATOM 761 N N . TYR A 1 95 ? -5.052 -3.155 -6.430 1.00 98.69 95 TYR A N 1
ATOM 762 C CA . TYR A 1 95 ? -5.197 -4.603 -6.247 1.00 98.69 95 TYR A CA 1
ATOM 763 C C . TYR A 1 95 ? -5.545 -4.960 -4.794 1.00 98.69 95 TYR A C 1
ATOM 765 O O . TYR A 1 95 ? -6.477 -5.726 -4.544 1.00 98.69 95 TYR A O 1
ATOM 773 N N . TYR A 1 96 ? -4.862 -4.344 -3.827 1.00 98.75 96 TYR A N 1
ATOM 774 C CA . TYR A 1 96 ? -5.105 -4.584 -2.404 1.00 98.75 96 TYR A CA 1
ATOM 775 C C . TYR A 1 96 ? -6.323 -3.848 -1.827 1.00 98.75 96 TYR A C 1
ATOM 777 O O . TYR A 1 96 ? -6.718 -4.136 -0.695 1.00 98.75 96 TYR A O 1
ATOM 785 N N . ALA A 1 97 ? -6.961 -2.950 -2.586 1.00 98.50 97 ALA A N 1
ATOM 786 C CA . ALA A 1 97 ? -8.092 -2.142 -2.128 1.00 98.50 97 ALA A CA 1
ATOM 787 C C . ALA A 1 97 ? -9.220 -2.993 -1.522 1.00 98.50 97 ALA A C 1
ATOM 789 O O . ALA A 1 97 ? -9.725 -2.686 -0.443 1.00 98.50 97 ALA A O 1
ATOM 790 N N . VAL A 1 98 ? -9.575 -4.107 -2.171 1.00 97.50 98 VAL A N 1
ATOM 791 C CA . VAL A 1 98 ? -10.654 -4.993 -1.705 1.00 97.50 98 VAL A CA 1
ATOM 792 C C . VAL A 1 98 ? -10.310 -5.627 -0.355 1.00 97.50 98 VAL A C 1
ATOM 794 O O . VAL A 1 98 ? -11.144 -5.620 0.553 1.00 97.50 98 VAL A O 1
ATOM 797 N N . GLU A 1 99 ? -9.083 -6.130 -0.180 1.00 97.75 99 GLU A N 1
ATOM 798 C CA . GLU A 1 99 ? -8.654 -6.710 1.101 1.00 97.75 99 GLU A CA 1
ATOM 799 C C . GLU A 1 99 ? -8.573 -5.637 2.198 1.00 97.75 99 GLU A C 1
ATOM 801 O O . GLU A 1 99 ? -9.010 -5.860 3.333 1.00 97.75 99 GLU A O 1
ATOM 806 N N . ALA A 1 100 ? -8.129 -4.435 1.829 1.00 98.25 100 ALA A N 1
ATOM 807 C CA . ALA A 1 100 ? -8.128 -3.251 2.678 1.00 98.25 100 ALA A CA 1
ATOM 808 C C . ALA A 1 100 ? -9.533 -2.675 2.933 1.00 98.25 100 ALA A C 1
ATOM 810 O O . ALA A 1 100 ? -9.670 -1.708 3.672 1.00 98.25 100 ALA A O 1
ATOM 811 N N . SER A 1 101 ? -10.602 -3.266 2.383 1.00 98.06 101 SER A N 1
ATOM 812 C CA . SER A 1 101 ? -11.978 -2.768 2.535 1.00 98.06 101 SER A CA 1
ATOM 813 C C . SER A 1 101 ? -12.184 -1.337 2.006 1.00 98.06 101 SER A C 1
ATOM 815 O O . SER A 1 101 ? -13.029 -0.609 2.527 1.00 98.06 101 SER A O 1
ATOM 817 N N . VAL A 1 102 ? -11.415 -0.948 0.988 1.00 98.44 102 VAL A N 1
ATOM 818 C CA . VAL A 1 102 ? -11.487 0.336 0.283 1.00 98.44 102 VAL A CA 1
ATOM 819 C C . VAL A 1 102 ? -12.363 0.164 -0.957 1.00 98.44 102 VAL A C 1
ATOM 821 O O . VAL A 1 102 ? -12.072 -0.662 -1.823 1.00 98.44 102 VAL A O 1
ATOM 824 N N . ASP A 1 103 ? -13.433 0.950 -1.063 1.00 97.69 103 ASP A N 1
ATOM 825 C CA . ASP A 1 103 ? -14.252 1.003 -2.277 1.00 97.69 103 ASP A CA 1
ATOM 826 C C . ASP A 1 103 ? -13.700 2.068 -3.226 1.00 97.69 103 ASP A C 1
ATOM 828 O O . ASP A 1 103 ? -13.939 3.263 -3.040 1.00 97.69 103 ASP A O 1
ATOM 832 N N . LEU A 1 104 ? -12.973 1.625 -4.257 1.00 97.88 104 LEU A N 1
ATOM 833 C CA . LEU A 1 104 ? -12.357 2.513 -5.244 1.00 97.88 104 LEU A CA 1
ATOM 834 C C . LEU A 1 104 ? -13.370 3.423 -5.945 1.00 97.88 104 LEU A C 1
ATOM 836 O O . LEU A 1 104 ? -12.991 4.503 -6.374 1.00 97.88 104 LEU A O 1
ATOM 840 N N . LYS A 1 105 ? -14.660 3.073 -6.016 1.00 97.62 105 LYS A N 1
ATOM 841 C CA . LYS A 1 105 ? -15.672 3.967 -6.610 1.00 97.62 105 LYS A CA 1
ATOM 842 C C . LYS A 1 105 ? -15.808 5.295 -5.867 1.00 97.62 105 LYS A C 1
ATOM 844 O O . LYS A 1 105 ? -16.223 6.279 -6.470 1.00 97.62 105 LYS A O 1
ATOM 849 N N . ASN A 1 106 ? -15.451 5.306 -4.584 1.00 95.62 106 ASN A N 1
ATOM 850 C CA . ASN A 1 106 ? -15.509 6.477 -3.715 1.00 95.62 106 ASN A CA 1
ATOM 851 C C . ASN A 1 106 ? -14.144 7.166 -3.575 1.00 95.62 106 ASN A C 1
ATOM 853 O O . ASN A 1 106 ? -14.010 8.078 -2.769 1.00 95.62 106 ASN A O 1
ATOM 857 N N . VAL A 1 107 ? -13.12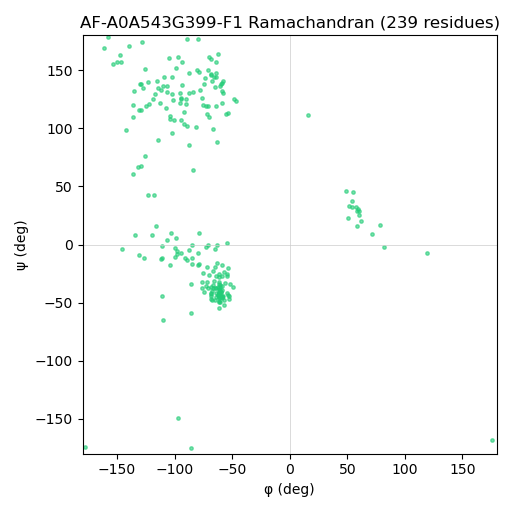7 6.715 -4.312 1.00 98.00 107 VAL A N 1
ATOM 858 C CA . VAL A 1 107 ? -11.775 7.280 -4.287 1.00 98.00 107 VAL A CA 1
ATOM 859 C C . VAL A 1 107 ? -11.576 8.155 -5.521 1.00 98.00 107 VAL A C 1
ATOM 861 O O . VAL A 1 107 ? -12.077 7.841 -6.604 1.00 98.00 107 VAL A O 1
ATOM 864 N N . HIS A 1 108 ? -10.830 9.249 -5.369 1.00 97.75 108 HIS A N 1
ATOM 865 C CA . HIS A 1 108 ? -10.478 10.174 -6.446 1.00 97.75 108 HIS A CA 1
ATOM 866 C C . HIS A 1 108 ? -9.979 9.448 -7.701 1.00 97.75 108 HIS A C 1
ATOM 868 O O . HIS A 1 108 ? -9.038 8.654 -7.650 1.00 97.75 108 HIS A O 1
ATOM 874 N N . ASN A 1 109 ? -10.629 9.704 -8.841 1.00 98.06 109 ASN A N 1
ATOM 875 C CA . ASN A 1 109 ? -10.368 9.035 -10.124 1.00 98.06 109 ASN A CA 1
ATOM 876 C C . ASN A 1 109 ? -10.347 7.492 -10.062 1.00 98.06 109 ASN A C 1
ATOM 878 O O . ASN A 1 109 ? -9.763 6.842 -10.930 1.00 98.06 109 ASN A O 1
ATOM 882 N N . GLN A 1 110 ? -10.997 6.909 -9.054 1.00 98.19 110 GLN A N 1
ATOM 883 C CA . GLN A 1 110 ? -11.089 5.475 -8.793 1.00 98.19 110 GLN A CA 1
ATOM 884 C C . GLN A 1 110 ? -9.747 4.758 -8.597 1.00 98.19 110 GLN A C 1
ATOM 886 O O . GLN A 1 110 ? -9.624 3.572 -8.907 1.00 98.19 110 GLN A O 1
ATOM 891 N N . LYS A 1 111 ? -8.731 5.468 -8.092 1.00 97.81 111 LYS A N 1
ATOM 892 C CA . LYS A 1 111 ? -7.394 4.909 -7.864 1.00 97.81 111 LYS A CA 1
ATOM 893 C C . LYS A 1 111 ? -6.642 5.627 -6.751 1.00 97.81 111 LYS A C 1
ATOM 895 O O . LYS A 1 111 ? -6.876 6.803 -6.491 1.00 97.81 111 LYS A O 1
ATOM 900 N N . PHE A 1 112 ? -5.693 4.930 -6.137 1.00 98.50 112 PHE A N 1
ATOM 901 C CA . PHE A 1 112 ? -4.764 5.558 -5.198 1.00 98.50 112 PHE A CA 1
ATOM 902 C C . PHE A 1 112 ? -3.845 6.560 -5.900 1.00 98.50 112 PHE A C 1
ATOM 904 O O . PHE A 1 112 ? -3.401 6.345 -7.033 1.00 98.50 112 PHE A O 1
ATOM 911 N N . SER A 1 113 ? -3.537 7.639 -5.199 1.00 98.62 113 SER A N 1
ATOM 912 C CA . SER A 1 113 ? -2.600 8.673 -5.616 1.00 98.62 113 SER A CA 1
ATOM 913 C C . SER A 1 113 ? -1.223 8.439 -5.008 1.00 98.62 113 SER A C 1
ATOM 915 O O . SER A 1 113 ? -1.076 7.711 -4.027 1.00 98.62 113 SER A O 1
ATOM 917 N N . VAL A 1 114 ? -0.202 9.055 -5.595 1.00 98.12 114 VAL A N 1
ATOM 918 C CA . VAL A 1 114 ? 1.183 8.959 -5.117 1.00 98.12 114 VAL A CA 1
ATOM 919 C C . VAL A 1 114 ? 1.758 10.359 -5.007 1.00 98.12 114 VAL A C 1
ATOM 921 O O . VAL A 1 114 ? 1.534 11.181 -5.893 1.00 98.12 114 VAL A O 1
ATOM 924 N N . SER A 1 115 ? 2.501 10.621 -3.943 1.00 95.81 115 SER A N 1
ATOM 925 C CA . SER A 1 115 ? 3.359 11.796 -3.795 1.00 95.81 115 SER A CA 1
ATOM 926 C C . SER A 1 115 ? 4.782 11.324 -3.526 1.00 95.81 115 SER A C 1
ATOM 928 O O . SER A 1 115 ? 4.981 10.388 -2.756 1.00 95.81 115 SER A O 1
ATOM 930 N N . ASP A 1 116 ? 5.776 11.973 -4.120 1.00 94.25 116 ASP A N 1
ATOM 931 C CA . ASP A 1 116 ? 7.189 11.696 -3.855 1.00 94.25 116 ASP A CA 1
ATOM 932 C C . ASP A 1 116 ? 7.894 12.956 -3.373 1.00 94.25 116 ASP A C 1
ATOM 934 O O . ASP A 1 116 ? 7.913 13.974 -4.060 1.00 94.25 116 ASP A O 1
ATOM 938 N N . GLU A 1 117 ? 8.458 12.886 -2.169 1.00 91.25 117 GLU A N 1
ATOM 939 C CA . GLU A 1 117 ? 9.355 13.915 -1.658 1.00 91.25 117 GLU A CA 1
ATOM 940 C C . GLU A 1 117 ? 10.756 13.685 -2.236 1.00 91.25 117 GLU A C 1
ATOM 942 O O . GLU A 1 117 ? 11.512 12.832 -1.755 1.00 91.25 117 GLU A O 1
ATOM 947 N N . VAL A 1 118 ? 11.113 14.469 -3.254 1.00 88.81 118 VAL A N 1
ATOM 948 C CA . VAL A 1 118 ? 12.405 14.389 -3.940 1.00 88.81 118 VAL A CA 1
ATOM 949 C C . VAL A 1 118 ? 13.374 15.393 -3.331 1.00 88.81 118 VAL A C 1
ATOM 951 O O . VAL A 1 118 ? 13.284 16.596 -3.559 1.00 88.81 118 VAL A O 1
ATOM 954 N N . ILE A 1 119 ? 14.341 14.892 -2.570 1.00 86.19 119 ILE A N 1
ATOM 955 C CA . ILE A 1 119 ? 15.395 15.662 -1.911 1.00 86.19 119 ILE A CA 1
ATOM 956 C C . ILE A 1 119 ? 16.610 15.742 -2.835 1.00 86.19 119 ILE A C 1
ATOM 958 O O . ILE A 1 119 ? 17.298 14.751 -3.080 1.00 86.19 119 ILE A O 1
ATOM 962 N N . THR A 1 120 ? 16.917 16.948 -3.301 1.00 86.00 120 THR A N 1
ATOM 963 C CA . THR A 1 120 ? 18.027 17.230 -4.222 1.00 86.00 120 THR A CA 1
ATOM 964 C C . THR A 1 120 ? 19.268 17.777 -3.521 1.00 86.00 120 THR A C 1
ATOM 966 O O . THR A 1 120 ? 20.329 17.883 -4.133 1.00 86.00 120 THR A O 1
ATOM 969 N N . GLY A 1 121 ? 19.164 18.148 -2.245 1.00 82.44 121 GLY A N 1
ATOM 970 C CA . GLY A 1 121 ? 20.279 18.715 -1.496 1.00 82.44 121 GLY A CA 1
ATOM 971 C C . GLY A 1 121 ? 19.938 19.014 -0.043 1.00 82.44 121 GLY A C 1
ATOM 972 O O . GLY A 1 121 ? 18.864 18.677 0.446 1.00 82.44 121 GLY A O 1
ATOM 973 N N . HIS A 1 122 ? 20.884 19.641 0.655 1.00 81.06 122 HIS A N 1
ATOM 974 C CA . HIS A 1 122 ? 20.676 20.163 2.002 1.00 81.06 122 HIS A CA 1
ATOM 975 C C . HIS A 1 122 ? 21.272 21.566 2.099 1.00 81.06 122 HIS A C 1
ATOM 977 O O . HIS A 1 122 ? 22.434 21.770 1.741 1.00 81.06 122 HIS A O 1
ATOM 983 N N . LYS A 1 123 ? 20.518 22.517 2.652 1.00 74.62 123 LYS A N 1
ATOM 984 C CA . LYS A 1 123 ? 20.995 23.877 2.920 1.00 74.62 123 LYS A CA 1
ATOM 985 C C . LYS A 1 123 ? 20.796 24.215 4.386 1.00 74.62 123 LYS A C 1
ATOM 987 O O . LYS A 1 123 ? 19.689 24.179 4.910 1.00 74.62 123 LYS A O 1
ATOM 992 N N . GLY A 1 124 ? 21.901 24.492 5.079 1.00 76.69 124 GLY A N 1
ATOM 993 C CA . GLY A 1 124 ? 21.875 24.758 6.522 1.00 76.69 124 GLY A CA 1
ATOM 994 C C . GLY A 1 124 ? 21.324 23.594 7.361 1.00 76.69 124 GLY A C 1
ATOM 995 O O . GLY A 1 124 ? 20.727 23.833 8.404 1.00 76.69 124 GLY A O 1
ATOM 996 N N . GLY A 1 125 ? 21.475 22.347 6.896 1.00 71.12 125 GLY A N 1
ATOM 997 C CA . GLY A 1 125 ? 20.949 21.152 7.569 1.00 71.12 125 GLY A CA 1
ATOM 998 C C . GLY A 1 125 ? 19.470 20.851 7.302 1.00 71.12 125 GLY A C 1
ATOM 999 O O . GLY A 1 125 ? 18.980 19.833 7.778 1.00 71.12 125 GLY A O 1
ATOM 1000 N N . GLN A 1 126 ? 18.770 21.689 6.531 1.00 72.00 126 GLN A N 1
ATOM 1001 C CA . GLN A 1 126 ? 17.409 21.416 6.065 1.00 72.00 126 GLN A CA 1
ATOM 1002 C C . GLN A 1 126 ? 17.448 20.769 4.675 1.00 72.00 126 GLN A C 1
ATOM 1004 O O . GLN A 1 126 ? 18.248 21.213 3.845 1.00 72.00 126 GLN A O 1
ATOM 1009 N N . PRO A 1 127 ? 16.631 19.736 4.407 1.00 71.75 127 PRO A N 1
ATOM 1010 C CA . PRO A 1 127 ? 16.526 19.160 3.073 1.00 71.75 127 PRO A CA 1
ATOM 1011 C C . PRO A 1 127 ? 15.939 20.190 2.096 1.00 71.75 127 PRO A C 1
ATOM 1013 O O . PRO A 1 127 ? 14.974 20.881 2.412 1.00 71.75 127 PRO A O 1
ATOM 1016 N N . GLU A 1 128 ? 16.535 20.289 0.910 1.00 80.62 128 GLU A N 1
ATOM 1017 C CA . GLU A 1 128 ? 15.996 21.029 -0.234 1.00 80.62 128 GLU A CA 1
ATOM 1018 C C . GLU A 1 128 ? 15.535 20.036 -1.300 1.00 80.62 128 GLU A C 1
ATOM 1020 O O . GLU A 1 128 ? 16.163 18.990 -1.491 1.00 80.62 128 GLU A O 1
ATOM 1025 N N . GLY A 1 129 ? 14.448 20.362 -1.995 1.00 84.44 129 GLY A N 1
ATOM 1026 C CA . GLY A 1 129 ? 13.809 19.433 -2.911 1.00 84.44 129 GLY A CA 1
ATOM 1027 C C . GLY A 1 129 ? 12.516 19.955 -3.523 1.00 84.44 129 GLY A C 1
ATOM 1028 O O . GLY A 1 129 ? 12.190 21.138 -3.408 1.00 84.44 129 GLY A O 1
ATOM 1029 N N . TYR A 1 130 ? 11.782 19.050 -4.158 1.00 87.81 130 TYR A N 1
ATOM 1030 C CA . TYR A 1 130 ? 10.449 19.281 -4.708 1.00 87.81 130 TYR A CA 1
ATOM 1031 C C . TYR A 1 130 ? 9.548 18.071 -4.445 1.00 87.81 130 TYR A C 1
ATOM 1033 O O . TYR A 1 130 ? 10.000 17.036 -3.956 1.00 87.81 130 TYR A O 1
ATOM 1041 N N . VAL A 1 131 ? 8.258 18.233 -4.731 1.00 90.94 131 VAL A N 1
ATOM 1042 C CA . VAL A 1 131 ? 7.272 17.159 -4.637 1.00 90.94 131 VAL A CA 1
ATOM 1043 C C . VAL A 1 131 ? 6.787 16.834 -6.036 1.00 90.94 131 VAL A C 1
ATOM 1045 O O . VAL A 1 131 ? 6.220 17.704 -6.698 1.00 90.94 131 VAL A O 1
ATOM 1048 N N . ASP A 1 132 ? 6.958 15.581 -6.437 1.00 94.56 132 ASP A N 1
ATOM 1049 C CA . ASP A 1 132 ? 6.255 15.026 -7.587 1.00 94.56 132 ASP A CA 1
ATOM 1050 C C . ASP A 1 132 ? 4.973 14.336 -7.138 1.00 94.56 132 ASP A C 1
ATOM 1052 O O . ASP A 1 132 ? 4.832 13.910 -5.988 1.00 94.56 132 ASP A O 1
ATOM 1056 N N . SER A 1 133 ? 4.017 14.206 -8.055 1.00 95.81 133 SER A N 1
ATOM 1057 C CA . SER A 1 133 ? 2.766 13.523 -7.754 1.00 95.81 133 SER A CA 1
ATOM 1058 C C . SER A 1 133 ? 2.193 12.776 -8.949 1.00 95.81 133 SER A C 1
ATOM 1060 O O . SER A 1 133 ? 2.457 13.084 -10.109 1.00 95.81 133 SER A O 1
ATOM 1062 N N . TYR A 1 134 ? 1.366 11.784 -8.642 1.00 98.19 134 TYR A N 1
ATOM 1063 C CA . TYR A 1 134 ? 0.533 11.059 -9.585 1.00 98.19 134 TYR A CA 1
ATOM 1064 C C . TYR A 1 134 ? -0.900 11.024 -9.067 1.00 98.19 134 TYR A C 1
ATOM 1066 O O . TYR A 1 134 ? -1.132 10.772 -7.882 1.00 98.19 134 TYR A O 1
ATOM 1074 N N . ASN A 1 135 ? -1.860 11.224 -9.975 1.00 97.44 135 ASN A N 1
ATOM 1075 C CA . ASN A 1 135 ? -3.287 11.281 -9.656 1.00 97.44 135 ASN A CA 1
ATOM 1076 C C . ASN A 1 135 ? -3.612 12.321 -8.567 1.00 97.44 135 ASN A C 1
ATOM 1078 O O . ASN A 1 135 ? -4.331 12.021 -7.618 1.00 97.44 135 ASN A O 1
ATOM 1082 N N . ASP A 1 136 ? -3.042 13.521 -8.673 1.00 96.69 136 ASP A N 1
ATOM 1083 C CA . ASP A 1 136 ? -3.233 14.610 -7.704 1.00 96.69 136 ASP A CA 1
ATOM 1084 C C . ASP A 1 136 ? -2.833 14.228 -6.265 1.00 96.69 136 ASP A C 1
ATOM 1086 O O . ASP A 1 136 ? -3.433 14.683 -5.290 1.00 96.69 136 ASP A O 1
ATOM 1090 N N . GLY A 1 137 ? -1.826 13.355 -6.129 1.00 92.88 137 GLY A N 1
ATOM 1091 C CA . GLY A 1 137 ? -1.289 12.944 -4.835 1.00 92.88 137 GLY A CA 1
ATOM 1092 C C . GLY A 1 137 ? -0.797 14.135 -4.028 1.00 92.88 137 GLY A C 1
ATOM 1093 O O . GLY A 1 137 ? -0.057 14.985 -4.522 1.00 92.88 137 GLY A O 1
ATOM 1094 N N . GLN A 1 138 ? -1.226 14.199 -2.772 1.00 88.94 138 GLN A N 1
ATOM 1095 C CA . GLN A 1 138 ? -0.930 15.318 -1.892 1.00 88.94 138 GLN A CA 1
ATOM 1096 C C . GLN A 1 138 ? 0.195 14.954 -0.935 1.00 88.94 138 GLN A C 1
ATOM 1098 O O . GLN A 1 138 ? 0.095 13.999 -0.167 1.00 88.94 138 GLN A O 1
ATOM 1103 N N . TYR A 1 139 ? 1.251 15.761 -0.941 1.00 82.69 139 TYR A N 1
ATOM 1104 C CA . TYR A 1 139 ? 2.266 15.692 0.098 1.00 82.69 139 TYR A CA 1
ATOM 1105 C C . TYR A 1 139 ? 1.725 16.331 1.377 1.00 82.69 139 TYR A C 1
ATOM 1107 O O . TYR A 1 139 ? 1.377 17.513 1.391 1.00 82.69 139 TYR A O 1
ATOM 1115 N N . ASN A 1 140 ? 1.656 15.548 2.451 1.00 69.19 140 ASN A N 1
ATOM 1116 C CA . ASN A 1 140 ? 1.241 16.026 3.764 1.00 69.19 140 ASN A CA 1
ATOM 1117 C C . ASN A 1 140 ? 2.422 15.935 4.740 1.00 69.19 140 ASN A C 1
ATOM 1119 O O . ASN A 1 140 ? 2.604 14.901 5.391 1.00 69.19 140 ASN A O 1
ATOM 1123 N N . PRO A 1 141 ? 3.248 16.989 4.855 1.00 64.31 141 PRO A N 1
ATOM 1124 C CA . PRO A 1 141 ? 4.282 17.019 5.869 1.00 64.31 141 PRO A CA 1
ATOM 1125 C C . PRO A 1 141 ? 3.598 17.168 7.223 1.00 64.31 141 PRO A C 1
ATOM 1127 O O . PRO A 1 141 ? 3.071 18.236 7.550 1.00 64.31 141 PRO A O 1
ATOM 1130 N N . LYS A 1 142 ? 3.609 16.122 8.054 1.00 53.25 142 LYS A N 1
ATOM 1131 C CA . LYS A 1 142 ? 3.201 16.323 9.442 1.00 53.25 142 LYS A CA 1
ATOM 1132 C C . LYS A 1 142 ? 4.291 17.132 10.147 1.00 53.25 142 LYS A C 1
ATOM 1134 O O . LYS A 1 142 ? 5.451 16.732 10.204 1.00 53.25 142 LYS A O 1
ATOM 1139 N N . VAL A 1 143 ? 3.887 18.301 10.638 1.00 41.84 143 VAL A N 1
ATOM 1140 C CA . VAL A 1 143 ? 4.717 19.293 11.326 1.00 41.84 143 VAL A CA 1
ATOM 1141 C C . VAL A 1 143 ? 5.568 18.642 12.418 1.00 41.84 143 VAL A C 1
ATOM 1143 O O . VAL A 1 143 ? 5.068 17.985 13.331 1.00 41.84 143 VAL A O 1
ATOM 1146 N N . ILE A 1 144 ? 6.871 18.882 12.294 1.00 37.50 144 ILE A N 1
ATOM 1147 C CA . ILE A 1 144 ? 7.953 18.497 13.194 1.00 37.50 144 ILE A CA 1
ATOM 1148 C C . ILE A 1 144 ? 7.640 18.982 14.616 1.00 37.50 144 ILE A C 1
ATOM 1150 O O . ILE A 1 144 ? 7.687 20.178 14.903 1.00 37.50 144 ILE A O 1
ATOM 1154 N N . THR A 1 145 ? 7.417 18.051 15.543 1.00 32.94 145 THR A N 1
ATOM 1155 C CA . THR A 1 145 ? 7.980 18.235 16.885 1.00 32.94 145 THR A CA 1
ATOM 1156 C C . THR A 1 145 ? 9.464 17.875 16.794 1.00 32.94 145 THR A C 1
ATOM 1158 O O . THR A 1 145 ? 9.797 16.854 16.181 1.00 32.94 145 THR A O 1
ATOM 1161 N N . PRO A 1 146 ? 10.388 18.688 17.342 1.00 28.50 146 PRO A N 1
ATOM 1162 C CA . PRO A 1 146 ? 11.803 18.336 17.358 1.00 28.50 146 PRO A CA 1
ATOM 1163 C C . PRO A 1 146 ? 11.981 16.966 18.030 1.00 28.50 146 PRO A C 1
ATOM 1165 O O . PRO A 1 146 ? 11.712 16.828 19.220 1.00 28.50 146 PRO A O 1
ATOM 1168 N N . GLY A 1 147 ? 12.384 15.956 17.253 1.00 38.25 147 GLY A N 1
ATOM 1169 C CA . GLY A 1 147 ? 12.574 14.578 17.725 1.00 38.25 147 GLY A CA 1
ATOM 1170 C C . GLY A 1 147 ? 11.699 13.505 17.064 1.00 38.25 147 GLY A C 1
ATOM 1171 O O . GLY A 1 147 ? 11.974 12.329 17.276 1.00 38.25 147 GLY A O 1
ATOM 1172 N N . SER A 1 148 ? 10.722 13.871 16.225 1.00 36.81 148 SER A N 1
ATOM 1173 C CA . SER A 1 148 ? 9.804 12.912 15.581 1.00 36.81 148 SER A CA 1
ATOM 1174 C C . SER A 1 148 ? 9.809 13.082 14.059 1.00 36.81 148 SER A C 1
ATOM 1176 O O . SER A 1 148 ? 8.907 13.682 13.483 1.00 36.81 148 SER A O 1
ATOM 1178 N N . VAL A 1 149 ? 10.854 12.594 13.387 1.00 38.34 149 VAL A N 1
ATOM 1179 C CA . VAL A 1 149 ? 10.905 12.560 11.916 1.00 38.34 149 VAL A CA 1
ATOM 1180 C C . VAL A 1 149 ? 10.259 11.263 11.443 1.00 38.34 149 VAL A C 1
ATOM 1182 O O . VAL A 1 149 ? 10.958 10.281 11.220 1.00 38.34 149 VAL A O 1
ATOM 1185 N N . GLN A 1 150 ? 8.938 11.238 11.289 1.00 55.81 150 GLN A N 1
ATOM 1186 C CA . GLN A 1 150 ? 8.314 10.279 10.379 1.00 55.81 150 GLN A CA 1
ATOM 1187 C C . GLN A 1 150 ? 7.246 10.998 9.563 1.00 55.81 150 GLN A C 1
ATOM 1189 O O . GLN A 1 150 ? 6.207 11.400 10.086 1.00 55.81 150 GLN A O 1
ATOM 1194 N N . ASN A 1 151 ? 7.537 11.174 8.272 1.00 64.31 151 ASN A N 1
ATOM 1195 C CA . ASN A 1 151 ? 6.525 11.534 7.290 1.00 64.31 151 ASN A CA 1
ATOM 1196 C C . ASN A 1 151 ? 5.438 10.447 7.318 1.00 64.31 151 ASN A C 1
ATOM 1198 O O . ASN A 1 151 ? 5.769 9.267 7.480 1.00 64.31 151 ASN A O 1
ATOM 1202 N N . PRO A 1 152 ? 4.154 10.812 7.195 1.00 78.25 152 PRO A N 1
ATOM 1203 C CA . PRO A 1 152 ? 3.100 9.814 7.133 1.00 78.25 152 PRO A CA 1
ATOM 1204 C C . PRO A 1 152 ? 3.335 8.890 5.932 1.00 78.25 152 PRO A C 1
ATOM 1206 O O . PRO A 1 152 ? 3.692 9.348 4.850 1.00 78.25 152 PRO A O 1
ATOM 1209 N N . LEU A 1 153 ? 3.136 7.585 6.130 1.00 91.56 153 LEU A N 1
ATOM 1210 C CA . LEU A 1 153 ? 3.295 6.575 5.076 1.00 91.56 153 LEU A CA 1
ATOM 1211 C C . LEU A 1 153 ? 2.240 6.729 3.974 1.00 91.56 153 LEU A C 1
ATOM 1213 O O . LEU A 1 153 ? 2.491 6.456 2.800 1.00 91.56 153 LEU A O 1
ATOM 1217 N N . MET A 1 154 ? 1.040 7.138 4.377 1.00 94.31 154 MET A N 1
ATOM 1218 C CA . MET A 1 154 ? -0.106 7.407 3.522 1.00 94.31 154 MET A CA 1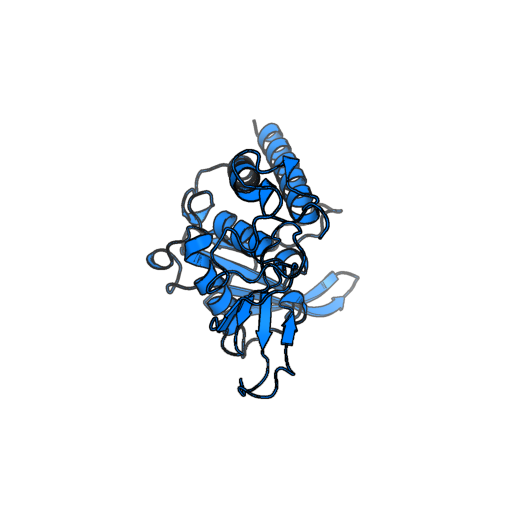
ATOM 1219 C C . MET A 1 154 ? -0.932 8.534 4.148 1.00 94.31 154 MET A C 1
ATOM 1221 O O . MET A 1 154 ? -0.764 8.849 5.326 1.00 94.31 154 MET A O 1
ATOM 1225 N N . SER A 1 155 ? -1.809 9.162 3.371 1.00 93.44 155 SER A N 1
ATOM 1226 C CA . SER A 1 155 ? -2.719 10.184 3.884 1.00 93.44 155 SER A CA 1
ATOM 1227 C C . SER A 1 155 ? -4.031 10.237 3.111 1.00 93.44 155 SER A C 1
ATOM 1229 O O . SER A 1 155 ? -4.100 9.854 1.942 1.00 93.44 155 SER A O 1
ATOM 1231 N N . THR A 1 156 ? -5.059 10.767 3.767 1.00 94.62 156 THR A N 1
ATOM 1232 C CA . THR A 1 156 ? -6.384 10.983 3.188 1.00 94.62 156 THR A CA 1
ATOM 1233 C C . THR A 1 156 ? -6.723 12.468 3.146 1.00 94.62 156 THR A C 1
ATOM 1235 O O . THR A 1 156 ? -6.676 13.152 4.170 1.00 94.62 156 THR A O 1
ATOM 1238 N N . ASN A 1 157 ? -7.154 12.957 1.984 1.00 95.25 157 ASN A N 1
ATOM 1239 C CA . ASN A 1 157 ? -7.902 14.204 1.861 1.00 95.25 157 ASN A CA 1
ATOM 1240 C C . ASN A 1 157 ? -9.391 13.870 1.698 1.00 95.25 157 ASN A C 1
ATOM 1242 O O . ASN A 1 157 ? -9.817 13.406 0.640 1.00 95.25 157 ASN A O 1
ATOM 1246 N N . ASN A 1 158 ? -10.177 14.125 2.746 1.00 92.56 158 ASN A N 1
ATOM 1247 C CA . ASN A 1 158 ? -11.607 13.810 2.773 1.00 92.56 158 ASN A CA 1
ATOM 1248 C C . ASN A 1 158 ? -12.451 14.698 1.845 1.00 92.56 158 ASN A C 1
ATOM 1250 O O . ASN A 1 158 ? -13.505 14.260 1.400 1.00 92.56 158 ASN A O 1
ATOM 1254 N N . GLU A 1 159 ? -12.012 15.924 1.541 1.00 93.81 159 GLU A N 1
ATOM 1255 C CA . GLU A 1 159 ? -12.781 16.850 0.695 1.00 93.81 159 GLU A CA 1
ATOM 1256 C C . GLU A 1 159 ? -12.848 16.352 -0.750 1.00 93.81 159 GLU A C 1
ATOM 1258 O O . GLU A 1 159 ? -13.908 16.369 -1.369 1.00 93.81 159 GLU A O 1
ATOM 1263 N N . ASN A 1 160 ? -11.720 15.854 -1.261 1.00 95.50 160 ASN A N 1
ATOM 1264 C CA . ASN A 1 160 ? -11.596 15.371 -2.638 1.00 95.50 160 ASN A CA 1
ATOM 1265 C C . ASN A 1 160 ? -11.519 13.840 -2.735 1.00 95.50 160 ASN A C 1
ATOM 1267 O O . ASN A 1 160 ? -11.347 13.297 -3.821 1.00 95.50 160 ASN A O 1
ATOM 1271 N N . SER A 1 161 ? -11.642 13.133 -1.607 1.00 96.94 161 SER A N 1
ATOM 1272 C CA . SER A 1 161 ? -11.504 11.672 -1.512 1.00 96.94 161 SER A CA 1
ATOM 1273 C C . SER A 1 161 ? -10.184 11.135 -2.084 1.00 96.94 161 SER A C 1
ATOM 1275 O O . SER A 1 161 ? -10.140 10.076 -2.715 1.00 96.94 161 SER A O 1
ATOM 1277 N N . ILE A 1 162 ? -9.093 11.878 -1.884 1.00 97.81 162 ILE A N 1
ATOM 1278 C CA . ILE A 1 162 ? -7.758 11.514 -2.376 1.00 97.81 162 ILE A CA 1
ATOM 1279 C C . ILE A 1 162 ? -7.051 10.685 -1.305 1.00 97.81 162 ILE A C 1
ATOM 1281 O O . ILE A 1 162 ? -6.827 11.167 -0.196 1.00 97.81 162 ILE A O 1
ATOM 1285 N N . LEU A 1 163 ? -6.668 9.457 -1.655 1.00 98.00 163 LEU A N 1
ATOM 1286 C CA . LEU A 1 163 ? -5.834 8.580 -0.831 1.00 98.00 163 LEU A CA 1
ATOM 1287 C C . LEU A 1 163 ? -4.424 8.570 -1.411 1.00 98.00 163 LEU A C 1
ATOM 1289 O O . LEU A 1 163 ? -4.219 8.035 -2.499 1.00 98.00 163 LEU A O 1
ATOM 1293 N N . THR A 1 164 ? -3.466 9.167 -0.711 1.00 97.81 164 THR A N 1
ATOM 1294 C CA . THR A 1 164 ? -2.096 9.337 -1.207 1.00 97.81 164 THR A CA 1
ATOM 1295 C C . THR A 1 164 ? -1.135 8.393 -0.502 1.00 97.81 164 THR A C 1
ATOM 1297 O O . THR A 1 164 ? -1.111 8.348 0.725 1.00 97.81 164 THR A O 1
ATOM 1300 N N . ILE A 1 165 ? -0.312 7.679 -1.269 1.00 97.56 165 ILE A N 1
ATOM 1301 C CA . ILE A 1 165 ? 0.825 6.899 -0.770 1.00 97.56 165 ILE A CA 1
ATOM 1302 C C . ILE A 1 165 ? 2.087 7.749 -0.889 1.00 97.56 165 ILE A C 1
ATOM 1304 O O . ILE A 1 165 ? 2.355 8.305 -1.955 1.00 97.56 165 ILE A O 1
ATOM 1308 N N . GLN A 1 166 ? 2.854 7.836 0.198 1.00 94.88 166 GLN A N 1
ATOM 1309 C CA . GLN A 1 166 ? 4.022 8.701 0.277 1.00 94.88 166 GLN A CA 1
ATOM 1310 C C . GLN A 1 166 ? 5.304 7.940 -0.076 1.00 94.88 166 GLN A C 1
ATOM 1312 O O . GLN A 1 166 ? 5.639 6.920 0.528 1.00 94.88 166 GLN A O 1
ATOM 1317 N N . LEU A 1 167 ? 6.042 8.484 -1.037 1.00 94.31 167 LEU A N 1
ATOM 1318 C CA . LEU A 1 167 ? 7.402 8.102 -1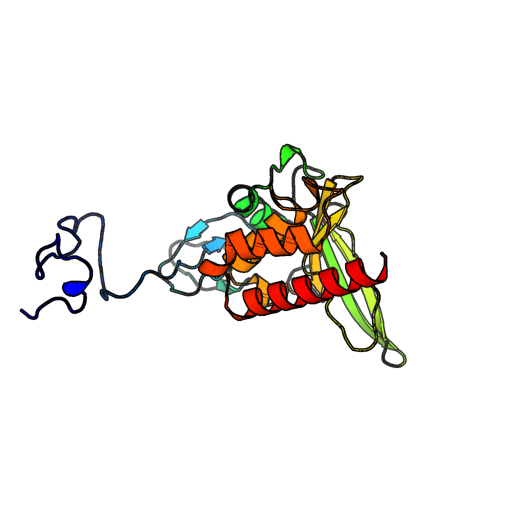.385 1.00 94.31 167 LEU A CA 1
ATOM 1319 C C . LEU A 1 167 ? 8.395 9.149 -0.882 1.00 94.31 167 LEU A C 1
ATOM 1321 O O . LEU A 1 167 ? 8.038 10.301 -0.599 1.00 94.31 167 LEU A O 1
ATOM 1325 N N . ARG A 1 168 ? 9.653 8.727 -0.776 1.00 91.38 168 ARG A N 1
ATOM 1326 C CA . ARG A 1 168 ? 10.790 9.613 -0.546 1.00 91.38 168 ARG A CA 1
ATOM 1327 C C . ARG A 1 168 ? 11.941 9.207 -1.449 1.00 91.38 168 ARG A C 1
ATOM 1329 O O . ARG A 1 168 ? 12.437 8.086 -1.331 1.00 91.38 168 ARG A O 1
ATOM 1336 N N . ASN A 1 169 ? 12.393 10.114 -2.310 1.00 92.00 169 ASN A N 1
ATOM 1337 C CA . ASN A 1 169 ? 13.407 9.843 -3.333 1.00 92.00 169 ASN A CA 1
ATOM 1338 C C . ASN A 1 169 ? 13.098 8.571 -4.142 1.00 92.00 169 ASN A C 1
ATOM 1340 O O . ASN A 1 169 ? 13.962 7.705 -4.305 1.00 92.00 169 ASN A O 1
ATOM 1344 N N . GLY A 1 170 ? 11.847 8.413 -4.574 1.00 95.00 170 GLY A N 1
ATOM 1345 C CA . GLY A 1 170 ? 11.406 7.260 -5.351 1.00 95.00 170 GLY A CA 1
ATOM 1346 C C . GLY A 1 170 ? 11.325 5.949 -4.567 1.00 95.00 170 GLY A C 1
ATOM 1347 O O . GLY A 1 170 ? 11.137 4.892 -5.169 1.00 95.00 170 GLY A O 1
ATOM 1348 N N . LYS A 1 171 ? 11.479 5.977 -3.238 1.00 95.88 171 LYS A N 1
ATOM 1349 C CA . LYS A 1 171 ? 11.407 4.791 -2.376 1.00 95.88 171 LYS A CA 1
ATOM 1350 C C . LYS A 1 171 ? 10.160 4.795 -1.516 1.00 95.88 171 LYS A C 1
ATOM 1352 O O . LYS A 1 171 ? 9.818 5.805 -0.904 1.00 95.88 171 LYS A O 1
ATOM 1357 N N . ILE A 1 172 ? 9.520 3.632 -1.438 1.00 95.75 172 ILE A N 1
ATOM 1358 C CA . ILE A 1 172 ? 8.497 3.366 -0.431 1.00 95.75 172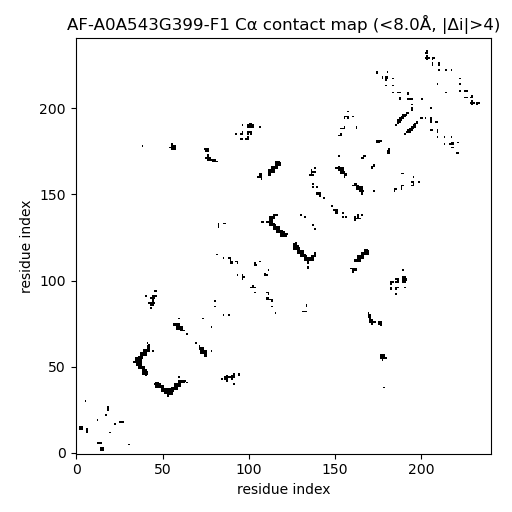 ILE A CA 1
ATOM 1359 C C . ILE A 1 172 ? 9.166 2.999 0.895 1.00 95.75 172 ILE A C 1
ATOM 1361 O O . ILE A 1 172 ? 10.263 2.435 0.912 1.00 95.75 172 ILE A O 1
ATOM 1365 N N . ASP A 1 173 ? 8.512 3.313 2.013 1.00 95.19 173 ASP A N 1
ATOM 1366 C CA . ASP A 1 173 ? 9.027 2.933 3.325 1.00 95.19 173 ASP A CA 1
ATOM 1367 C C . ASP A 1 173 ? 9.183 1.400 3.438 1.00 95.19 173 ASP A C 1
ATOM 1369 O O . ASP A 1 173 ? 8.241 0.661 3.126 1.00 95.19 173 ASP A O 1
ATOM 1373 N N . PRO A 1 174 ? 10.336 0.892 3.916 1.00 96.38 174 PRO A N 1
ATOM 1374 C CA . PRO A 1 174 ? 10.575 -0.540 4.063 1.00 96.38 174 PRO A CA 1
ATOM 1375 C C . PRO A 1 174 ? 9.526 -1.298 4.885 1.00 96.38 174 PRO A C 1
ATOM 1377 O O . PRO A 1 174 ? 9.330 -2.492 4.644 1.00 96.38 174 PRO A O 1
ATOM 1380 N N . ILE A 1 175 ? 8.836 -0.644 5.830 1.00 96.12 175 ILE A N 1
ATOM 1381 C CA . ILE A 1 175 ? 7.766 -1.268 6.623 1.00 96.12 175 ILE A CA 1
ATOM 1382 C C . ILE A 1 175 ? 6.608 -1.748 5.736 1.00 96.12 175 ILE A C 1
ATOM 1384 O O . ILE A 1 175 ? 5.936 -2.718 6.085 1.00 96.12 175 ILE A O 1
ATOM 1388 N N . LEU A 1 176 ? 6.393 -1.097 4.587 1.00 97.44 176 LEU A N 1
ATOM 1389 C CA . LEU A 1 176 ? 5.322 -1.388 3.634 1.00 97.44 176 LEU A CA 1
ATOM 1390 C C . LEU A 1 176 ? 5.678 -2.506 2.646 1.00 97.44 176 LEU A C 1
ATOM 1392 O O . LEU A 1 176 ? 4.846 -2.868 1.821 1.00 97.44 176 LEU A O 1
ATOM 1396 N N . ASN A 1 177 ? 6.883 -3.081 2.730 1.00 97.94 177 ASN A N 1
ATOM 1397 C CA . ASN A 1 177 ? 7.264 -4.223 1.899 1.00 97.94 177 ASN A CA 1
ATOM 1398 C C . ASN A 1 177 ? 6.442 -5.480 2.213 1.00 97.94 177 ASN A C 1
ATOM 1400 O O . ASN A 1 177 ? 6.210 -6.290 1.322 1.00 97.94 177 ASN A O 1
ATOM 1404 N N . ASP A 1 178 ? 6.024 -5.646 3.473 1.00 98.00 178 ASP A N 1
ATOM 1405 C CA . ASP A 1 178 ? 5.103 -6.707 3.887 1.00 98.00 178 ASP A CA 1
ATOM 1406 C C . ASP A 1 178 ? 3.675 -6.340 3.457 1.00 98.00 178 ASP A C 1
ATOM 1408 O O . ASP A 1 178 ? 3.159 -5.269 3.796 1.00 98.00 178 ASP A O 1
ATOM 1412 N N . LYS A 1 179 ? 3.013 -7.247 2.734 1.00 97.56 179 LYS A N 1
ATOM 1413 C CA . LYS A 1 179 ? 1.690 -6.991 2.162 1.00 97.56 179 LYS A CA 1
ATOM 1414 C C . LYS A 1 179 ? 0.627 -6.677 3.205 1.00 97.56 179 LYS A C 1
ATOM 1416 O O . LYS A 1 179 ? -0.236 -5.842 2.954 1.00 97.56 179 LYS A O 1
ATOM 1421 N N . TYR A 1 180 ? 0.677 -7.285 4.391 1.00 98.12 180 TYR A N 1
ATOM 1422 C CA . TYR A 1 180 ? -0.307 -7.000 5.431 1.00 98.12 180 TYR A CA 1
ATOM 1423 C C . TYR A 1 180 ? -0.048 -5.669 6.115 1.00 98.12 180 TYR A C 1
ATOM 1425 O O . TYR A 1 180 ? -1.011 -4.996 6.486 1.00 98.12 180 TYR A O 1
ATOM 1433 N N . ASN A 1 181 ? 1.213 -5.257 6.248 1.00 98.31 181 ASN A N 1
ATOM 1434 C CA . ASN A 1 181 ? 1.530 -3.896 6.671 1.00 98.31 181 ASN A CA 1
ATOM 1435 C C . ASN A 1 181 ? 0.973 -2.885 5.660 1.00 98.31 181 ASN A C 1
ATOM 1437 O O . ASN A 1 181 ? 0.326 -1.917 6.062 1.00 98.31 181 ASN A O 1
ATOM 14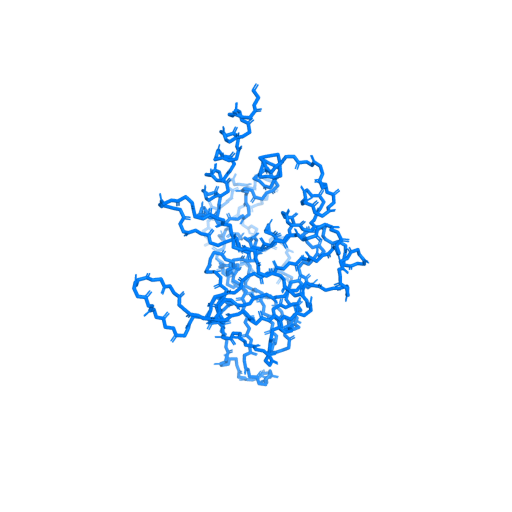41 N N . PHE A 1 182 ? 1.158 -3.137 4.361 1.00 98.69 182 PHE A N 1
ATOM 1442 C CA . PHE A 1 182 ? 0.634 -2.287 3.293 1.00 98.69 182 PHE A CA 1
ATOM 1443 C C . PHE A 1 182 ? -0.901 -2.212 3.305 1.00 98.69 182 PHE A C 1
ATOM 1445 O O . PHE A 1 182 ? -1.454 -1.126 3.469 1.00 98.69 182 PHE A O 1
ATOM 1452 N N . ILE A 1 183 ? -1.594 -3.358 3.267 1.00 98.81 183 ILE A N 1
ATOM 1453 C CA . ILE A 1 183 ? -3.064 -3.462 3.356 1.00 98.81 183 ILE A CA 1
ATOM 1454 C C . ILE A 1 183 ? -3.606 -2.748 4.603 1.00 98.81 183 ILE A C 1
ATOM 1456 O O . ILE A 1 183 ? -4.602 -2.031 4.532 1.00 98.81 183 ILE A O 1
ATOM 1460 N N . SER A 1 184 ? -2.949 -2.930 5.752 1.00 98.56 184 SER A N 1
ATOM 1461 C CA . SER A 1 184 ? -3.346 -2.302 7.014 1.00 98.56 184 SER A CA 1
ATOM 1462 C C . SER A 1 184 ? -3.311 -0.774 6.939 1.00 98.56 184 SER A C 1
ATOM 1464 O O . SER A 1 184 ? -4.174 -0.125 7.527 1.00 98.56 184 SER A O 1
ATOM 1466 N N . ASN A 1 185 ? -2.341 -0.189 6.227 1.00 97.88 185 ASN A N 1
ATOM 1467 C CA . ASN A 1 185 ? -2.264 1.261 6.026 1.00 97.88 185 ASN A CA 1
ATOM 1468 C C . ASN A 1 185 ? -3.289 1.751 4.988 1.00 97.88 185 ASN A C 1
ATOM 1470 O O . ASN A 1 185 ? -3.932 2.770 5.217 1.00 97.88 185 ASN A O 1
ATOM 1474 N N . LEU A 1 186 ? -3.541 0.992 3.915 1.00 98.56 186 LEU A N 1
ATOM 1475 C CA . LEU A 1 186 ? -4.609 1.326 2.960 1.00 98.56 186 LEU A CA 1
ATOM 1476 C C . LEU A 1 186 ? -5.987 1.374 3.644 1.00 98.56 186 LEU A C 1
ATOM 1478 O O . LEU A 1 186 ? -6.780 2.273 3.378 1.00 98.56 186 LEU A O 1
ATOM 1482 N N . ASP A 1 187 ? -6.268 0.438 4.555 1.00 98.62 187 ASP A N 1
ATOM 1483 C CA . ASP A 1 187 ? -7.522 0.407 5.322 1.00 98.62 187 ASP A CA 1
ATOM 1484 C C . ASP A 1 187 ? -7.598 1.523 6.375 1.00 98.62 187 ASP A C 1
ATOM 1486 O O . ASP A 1 187 ? -8.683 2.031 6.650 1.00 98.62 187 ASP A O 1
ATOM 1490 N N . HIS A 1 188 ? -6.455 1.928 6.944 1.00 97.56 188 HIS A N 1
ATOM 1491 C CA . HIS A 1 188 ? -6.367 3.077 7.854 1.00 97.56 188 HIS A CA 1
ATOM 1492 C C . HIS A 1 188 ? -6.794 4.375 7.164 1.00 97.56 188 HIS A C 1
ATOM 1494 O O . HIS A 1 188 ? -7.479 5.200 7.762 1.00 97.56 188 HIS A O 1
ATOM 1500 N N . GLU A 1 189 ? -6.405 4.554 5.908 1.00 97.12 189 GLU A N 1
ATOM 1501 C CA . GLU A 1 189 ? -6.727 5.761 5.157 1.00 97.12 189 GLU A CA 1
ATOM 1502 C C . GLU A 1 189 ? -8.107 5.659 4.495 1.00 97.12 189 GLU A C 1
ATOM 1504 O O . GLU A 1 189 ? -9.013 6.438 4.786 1.00 97.12 189 GLU A O 1
ATOM 1509 N N . GLY A 1 190 ? -8.307 4.653 3.644 1.00 97.06 190 GLY A N 1
ATOM 1510 C CA . GLY A 1 190 ? -9.474 4.567 2.765 1.00 97.06 190 GLY A CA 1
ATOM 1511 C C . GLY A 1 190 ? -10.553 3.577 3.180 1.00 97.06 190 GLY A C 1
ATOM 1512 O O . GLY A 1 190 ? -11.658 3.611 2.635 1.00 97.06 190 GLY A O 1
ATOM 1513 N N . GLY A 1 191 ? -10.216 2.634 4.057 1.00 97.56 191 GLY A N 1
ATOM 1514 C CA . GLY A 1 191 ? -11.040 1.456 4.284 1.00 97.56 191 GLY A CA 1
ATOM 1515 C C . GLY A 1 191 ? -12.142 1.676 5.308 1.00 97.56 191 GLY A C 1
ATOM 1516 O O . GLY A 1 191 ? -12.358 2.772 5.826 1.00 97.56 191 GLY A O 1
ATOM 1517 N N . LYS A 1 192 ? -12.868 0.604 5.631 1.00 96.75 192 LYS A N 1
ATOM 1518 C CA . LYS A 1 192 ? -14.048 0.659 6.511 1.00 96.75 192 LYS A CA 1
ATOM 1519 C C . LYS A 1 192 ? -13.747 1.262 7.887 1.00 96.75 192 LYS A C 1
ATOM 1521 O O . LYS A 1 192 ? -14.633 1.869 8.487 1.00 96.75 192 LYS A O 1
ATOM 1526 N N . ILE A 1 193 ? -12.540 1.055 8.414 1.00 97.00 193 ILE A N 1
ATOM 1527 C CA . ILE A 1 193 ? -12.134 1.615 9.715 1.00 97.00 193 ILE A CA 1
ATOM 1528 C C . ILE A 1 193 ? -11.496 3.002 9.596 1.00 97.00 193 ILE A C 1
ATOM 1530 O O . ILE A 1 193 ? -11.314 3.648 10.631 1.00 97.00 193 ILE A O 1
ATOM 1534 N N . GLY A 1 194 ? -11.144 3.398 8.373 1.00 96.12 194 GLY A N 1
ATOM 1535 C CA . GLY A 1 194 ? -10.238 4.488 8.070 1.00 96.12 194 GLY A CA 1
ATOM 1536 C C . GLY A 1 194 ? -10.884 5.855 7.932 1.00 96.12 194 GLY A C 1
ATOM 1537 O O . GLY A 1 194 ? -12.107 6.002 8.032 1.00 96.12 194 GLY A O 1
ATOM 1538 N N . HIS A 1 195 ? -10.034 6.854 7.715 1.00 95.88 195 HIS A N 1
ATOM 1539 C CA . HIS A 1 195 ? -10.401 8.272 7.711 1.00 95.88 195 HIS A CA 1
ATOM 1540 C C . HIS A 1 195 ? -11.416 8.626 6.627 1.00 95.88 195 HIS A C 1
ATOM 1542 O O . HIS A 1 195 ? -12.381 9.324 6.934 1.00 95.88 195 HIS A O 1
ATOM 1548 N N . LEU A 1 196 ? -11.275 8.086 5.412 1.00 96.25 196 LEU A N 1
ATOM 1549 C CA . LEU A 1 196 ? -12.177 8.393 4.297 1.00 96.25 196 LEU A CA 1
ATOM 1550 C C . LEU A 1 196 ? -13.630 8.013 4.595 1.00 96.25 196 LEU A C 1
ATOM 1552 O O . LEU A 1 196 ? -14.557 8.753 4.282 1.00 96.25 196 LEU A O 1
ATOM 1556 N N . GLN A 1 197 ? -13.834 6.852 5.221 1.00 96.06 197 GLN A N 1
ATOM 1557 C CA . GLN A 1 197 ? -15.168 6.359 5.576 1.00 96.06 197 GLN A CA 1
ATOM 1558 C C . GLN A 1 197 ? -15.667 6.928 6.911 1.00 96.06 197 GLN A C 1
ATOM 1560 O O . GLN A 1 197 ? -16.858 6.850 7.211 1.00 96.06 197 GLN A O 1
ATOM 1565 N N . ASN A 1 198 ? -14.771 7.481 7.734 1.00 96.31 198 ASN A N 1
ATOM 1566 C CA . ASN A 1 198 ? -15.072 7.940 9.087 1.00 96.31 198 ASN A CA 1
ATOM 1567 C C . ASN A 1 198 ? -14.428 9.316 9.377 1.00 96.31 198 ASN A C 1
ATOM 1569 O O . ASN A 1 198 ? -13.648 9.429 10.323 1.00 96.31 198 ASN A O 1
ATOM 1573 N N . PRO A 1 199 ? -14.770 10.388 8.637 1.00 94.31 199 PRO A N 1
ATOM 1574 C CA . PRO A 1 199 ? -14.033 11.660 8.673 1.00 94.31 199 PRO A CA 1
ATOM 1575 C C . PRO A 1 199 ? -14.082 12.402 10.018 1.00 94.31 199 PRO A C 1
ATOM 1577 O O . PRO A 1 199 ? -13.254 13.270 10.275 1.00 94.31 199 PRO A O 1
ATOM 1580 N N . LEU A 1 200 ? -15.050 12.081 10.884 1.00 94.56 200 LEU A N 1
ATOM 1581 C CA . LEU A 1 200 ? -15.194 12.673 12.222 1.00 94.56 200 LEU A CA 1
ATOM 1582 C C . LEU A 1 200 ? -14.600 11.804 13.338 1.00 94.56 200 LEU A C 1
ATOM 1584 O O . LEU A 1 200 ? -14.615 12.197 14.506 1.00 94.56 200 LEU A O 1
ATOM 1588 N N . LYS A 1 201 ? -14.139 10.595 13.010 1.00 94.62 201 LYS A N 1
ATOM 1589 C CA . LYS A 1 201 ? -13.611 9.655 13.993 1.00 94.62 201 LYS A CA 1
ATOM 1590 C C . LYS A 1 201 ? -12.231 10.106 14.442 1.00 94.62 201 LYS A C 1
ATOM 1592 O O . LYS A 1 201 ? -11.402 10.519 13.635 1.00 94.62 201 LYS A O 1
ATOM 1597 N N . LYS A 1 202 ? -11.971 10.005 15.745 1.00 94.12 202 LYS A N 1
ATOM 1598 C CA . LYS A 1 202 ? -10.672 10.387 16.294 1.00 94.12 202 LYS A CA 1
ATOM 1599 C C . LYS A 1 202 ? -9.576 9.480 15.745 1.00 94.12 202 LYS A C 1
ATOM 1601 O O . LYS A 1 202 ? -9.764 8.270 15.600 1.00 94.12 202 LYS A O 1
ATOM 1606 N N . HIS A 1 203 ? -8.400 10.049 15.510 1.00 92.00 203 HIS A N 1
ATOM 1607 C CA . HIS A 1 203 ? -7.275 9.304 14.954 1.00 92.00 203 HIS A CA 1
ATOM 1608 C C . HIS A 1 203 ? -6.844 8.161 15.895 1.00 92.00 203 HIS A C 1
ATOM 1610 O O . HIS A 1 203 ? -6.556 7.053 15.437 1.00 92.00 203 HIS A O 1
ATOM 1616 N N . SER A 1 204 ? -6.896 8.366 17.220 1.00 93.25 204 SER A N 1
ATOM 1617 C CA . SER A 1 204 ? -6.628 7.295 18.190 1.00 93.25 204 SER A CA 1
ATOM 1618 C C . SER A 1 204 ? -7.614 6.118 18.069 1.00 93.25 204 SER A C 1
ATOM 1620 O O . SER A 1 204 ? -7.233 4.957 18.246 1.00 93.25 204 SER A O 1
ATOM 1622 N N . GLU A 1 205 ? -8.875 6.371 17.715 1.00 96.88 205 GLU A N 1
ATOM 1623 C CA . GLU A 1 205 ? -9.877 5.323 17.508 1.00 96.88 205 GLU A CA 1
ATOM 1624 C C . GLU A 1 205 ? -9.639 4.547 16.210 1.00 96.88 205 GLU A C 1
ATOM 1626 O O . GLU A 1 205 ? -9.821 3.327 16.196 1.00 96.88 205 GLU A O 1
ATOM 1631 N N . VAL A 1 206 ? -9.178 5.215 15.147 1.00 96.94 206 VAL A N 1
ATOM 1632 C CA . VAL A 1 206 ? -8.759 4.549 13.901 1.00 96.94 206 VAL A CA 1
ATOM 1633 C C . VAL A 1 206 ? -7.592 3.594 14.170 1.00 96.94 206 VAL A C 1
ATOM 1635 O O . VAL A 1 206 ? -7.692 2.409 13.850 1.00 96.94 206 VAL A O 1
ATOM 1638 N N . TYR A 1 207 ? -6.541 4.040 14.873 1.00 96.44 207 TYR A N 1
ATOM 1639 C CA . TYR A 1 207 ? -5.430 3.158 15.266 1.00 96.44 207 TYR A CA 1
ATOM 1640 C C . TYR A 1 207 ? -5.878 1.984 16.139 1.00 96.44 207 TYR A C 1
ATOM 1642 O O . TYR A 1 207 ? -5.415 0.856 15.959 1.00 96.44 207 TYR A O 1
ATOM 1650 N N . LYS A 1 208 ? -6.787 2.219 17.092 1.00 97.81 208 LYS A N 1
ATOM 1651 C CA . LYS A 1 208 ? -7.327 1.157 17.951 1.00 97.81 208 LYS A CA 1
ATOM 1652 C C . LYS A 1 208 ? -8.006 0.062 17.125 1.00 97.81 208 LYS A C 1
ATOM 1654 O O . LYS A 1 208 ? -7.771 -1.124 17.377 1.00 97.81 208 LYS A O 1
ATOM 1659 N N . ASP A 1 209 ? -8.819 0.446 16.145 1.00 98.38 209 ASP A N 1
ATOM 1660 C CA . ASP A 1 209 ? -9.505 -0.503 15.268 1.00 98.38 209 ASP A CA 1
ATOM 1661 C C . ASP A 1 209 ? -8.541 -1.202 14.304 1.00 98.38 209 ASP A C 1
ATOM 1663 O O . ASP A 1 209 ? -8.659 -2.413 14.102 1.00 98.38 209 ASP A O 1
ATOM 1667 N N . GLN A 1 210 ? -7.530 -0.492 13.799 1.00 98.00 210 GLN A N 1
ATOM 1668 C CA . GLN A 1 210 ? -6.474 -1.062 12.961 1.00 98.00 210 GLN A CA 1
ATOM 1669 C C . GLN A 1 210 ? -5.681 -2.135 13.718 1.00 98.00 210 GLN A C 1
ATOM 1671 O O . GLN A 1 210 ? -5.554 -3.265 13.244 1.00 98.00 210 GLN A O 1
ATOM 1676 N N . ILE A 1 211 ? -5.229 -1.844 14.945 1.00 98.25 211 ILE A N 1
ATOM 1677 C CA . ILE A 1 211 ? -4.535 -2.812 15.811 1.00 98.25 211 ILE A CA 1
ATOM 1678 C C . ILE A 1 211 ? -5.426 -4.032 16.069 1.00 98.25 211 ILE A C 1
ATOM 1680 O O . ILE A 1 211 ? -4.971 -5.177 15.973 1.00 98.25 211 ILE A O 1
ATOM 1684 N N . LYS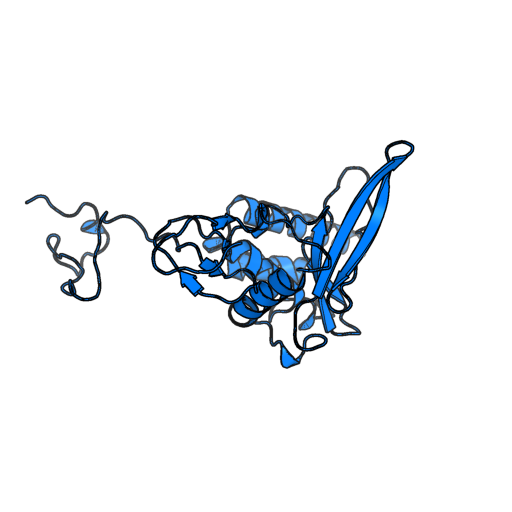 A 1 212 ? -6.710 -3.811 16.377 1.00 98.31 212 LYS A N 1
ATOM 1685 C CA . LYS A 1 212 ? -7.667 -4.898 16.616 1.00 98.31 212 LYS A CA 1
ATOM 1686 C C . LYS A 1 212 ? -7.835 -5.791 15.382 1.00 98.31 212 LYS A C 1
ATOM 1688 O O . LYS A 1 212 ? -7.889 -7.010 15.540 1.00 98.31 212 LYS A O 1
ATOM 1693 N N . LYS A 1 213 ? -7.907 -5.207 14.181 1.00 98.00 213 LYS A N 1
ATOM 1694 C CA . LYS A 1 213 ? -8.114 -5.932 12.918 1.00 98.00 213 LYS A CA 1
ATOM 1695 C C . LYS A 1 213 ? -6.858 -6.680 12.459 1.00 98.00 213 LYS A C 1
ATOM 1697 O O . LYS A 1 213 ? -6.968 -7.828 12.031 1.00 98.00 213 LYS A O 1
ATOM 1702 N N . TYR A 1 214 ? -5.679 -6.070 12.587 1.00 97.69 214 TYR A N 1
ATOM 1703 C CA . TYR A 1 214 ? -4.468 -6.542 11.908 1.00 97.69 214 TYR A CA 1
ATOM 1704 C C . TYR A 1 214 ? -3.384 -7.144 12.804 1.00 97.69 214 TYR A C 1
ATOM 1706 O O . TYR A 1 214 ? -2.498 -7.803 12.270 1.00 97.69 214 TYR A O 1
ATOM 1714 N N . SER A 1 215 ? -3.447 -7.014 14.136 1.00 96.81 215 SER A N 1
ATOM 1715 C CA . SER A 1 215 ? -2.359 -7.422 15.060 1.00 96.81 215 SER A CA 1
ATOM 1716 C C . SER A 1 215 ? -1.849 -8.865 14.938 1.00 96.81 215 SER A C 1
ATOM 1718 O O . SER A 1 215 ? -0.748 -9.149 15.400 1.00 96.81 215 SER A O 1
ATOM 1720 N N . LYS A 1 216 ? -2.630 -9.778 14.348 1.00 96.00 216 LYS A N 1
ATOM 1721 C CA . LYS A 1 216 ? -2.229 -11.175 14.099 1.00 96.00 216 LYS A CA 1
ATOM 1722 C C . LYS A 1 216 ? -1.572 -11.411 12.731 1.00 96.00 216 LYS A C 1
ATOM 1724 O O . LYS A 1 216 ? -1.090 -12.513 12.502 1.00 96.00 216 LYS A O 1
ATOM 1729 N N . LYS A 1 217 ? -1.628 -10.432 11.825 1.00 94.88 217 LYS A N 1
ATOM 1730 C CA . LYS A 1 217 ? -1.159 -10.529 10.435 1.00 94.88 217 LYS A CA 1
ATOM 1731 C C . LYS A 1 217 ? 0.084 -9.679 10.171 1.00 94.88 217 LYS A C 1
ATOM 1733 O O . LYS A 1 217 ? 1.001 -10.157 9.521 1.00 94.88 217 LYS A O 1
ATOM 1738 N N . ILE A 1 218 ? 0.089 -8.439 10.663 1.00 96.00 218 ILE A N 1
ATOM 1739 C CA . ILE A 1 218 ? 1.180 -7.477 10.441 1.00 96.00 218 ILE A CA 1
ATOM 1740 C C . ILE A 1 218 ? 2.460 -7.885 11.166 1.00 96.00 218 ILE A C 1
ATOM 1742 O O . ILE A 1 218 ? 2.427 -8.625 12.156 1.00 96.00 218 ILE A O 1
ATOM 1746 N N . THR A 1 219 ? 3.590 -7.346 10.712 1.00 96.06 219 THR A N 1
ATOM 1747 C CA . THR A 1 219 ? 4.880 -7.580 11.363 1.00 96.06 219 THR A CA 1
ATOM 1748 C C . THR A 1 219 ? 4.900 -7.008 12.783 1.00 96.06 219 THR A C 1
ATOM 1750 O O . THR A 1 219 ? 4.157 -6.085 13.137 1.00 96.06 219 THR A O 1
ATOM 1753 N N . LYS A 1 220 ? 5.791 -7.547 13.624 1.00 96.12 220 LYS A N 1
ATOM 1754 C CA . LYS A 1 220 ? 5.970 -7.072 15.004 1.00 96.12 220 LYS A CA 1
ATOM 1755 C C . LYS A 1 220 ? 6.356 -5.590 15.053 1.00 96.12 220 LYS A C 1
ATOM 1757 O O . LYS A 1 220 ? 5.855 -4.871 15.914 1.00 96.12 220 LYS A O 1
ATOM 1762 N N . ASP A 1 221 ? 7.197 -5.149 14.124 1.00 94.00 221 ASP A N 1
ATOM 1763 C CA . ASP A 1 221 ? 7.659 -3.763 14.051 1.00 94.00 221 ASP A CA 1
ATOM 1764 C C . ASP A 1 221 ? 6.515 -2.822 13.670 1.00 94.00 221 ASP A C 1
ATOM 1766 O O . ASP A 1 221 ? 6.296 -1.823 14.353 1.00 94.00 221 ASP A O 1
ATOM 1770 N N . CYS A 1 222 ? 5.696 -3.198 12.681 1.00 94.75 222 CYS A N 1
ATOM 1771 C CA . CYS A 1 222 ? 4.509 -2.426 12.319 1.00 94.75 222 CYS A CA 1
ATOM 1772 C C . CYS A 1 222 ? 3.538 -2.337 13.503 1.00 94.75 222 CYS A C 1
ATOM 1774 O O . CYS A 1 222 ? 3.095 -1.249 13.864 1.00 94.75 222 CYS A O 1
ATOM 1776 N N . LEU A 1 223 ? 3.276 -3.453 14.194 1.00 96.38 223 LEU A N 1
ATOM 1777 C CA . LEU A 1 223 ? 2.421 -3.456 15.382 1.00 96.38 223 LEU A CA 1
ATOM 1778 C C . LEU A 1 223 ? 2.942 -2.535 16.499 1.00 96.38 223 LEU A C 1
ATOM 1780 O O . LEU A 1 223 ? 2.134 -1.938 17.214 1.00 96.38 223 LEU A O 1
ATOM 1784 N N . ASN A 1 224 ? 4.259 -2.432 16.681 1.00 94.06 224 ASN A N 1
ATOM 1785 C CA . ASN A 1 224 ? 4.846 -1.527 17.668 1.00 94.06 224 ASN A CA 1
ATOM 1786 C C . ASN A 1 224 ? 4.628 -0.061 17.272 1.00 94.06 224 ASN A C 1
ATOM 1788 O O . ASN A 1 224 ? 4.114 0.691 18.099 1.00 94.06 224 ASN A O 1
ATOM 1792 N N . ILE A 1 225 ? 4.885 0.300 16.010 1.00 92.12 225 ILE A N 1
ATOM 1793 C CA . ILE A 1 225 ? 4.632 1.650 15.477 1.00 92.12 225 ILE A CA 1
ATOM 1794 C C . ILE A 1 225 ? 3.158 2.037 15.663 1.00 92.12 225 ILE A C 1
ATOM 1796 O O . ILE A 1 225 ? 2.854 3.095 16.209 1.00 92.12 225 ILE A O 1
ATOM 1800 N N . LEU A 1 226 ? 2.216 1.152 15.311 1.00 93.19 226 LEU A N 1
ATOM 1801 C CA . LEU A 1 226 ? 0.784 1.429 15.492 1.00 93.19 226 LEU A CA 1
ATOM 1802 C C . LEU A 1 226 ? 0.418 1.663 16.966 1.00 93.19 226 LEU A C 1
ATOM 1804 O O . LEU A 1 226 ? -0.402 2.528 17.275 1.00 93.19 226 LEU A O 1
ATOM 1808 N N . LYS A 1 227 ? 1.012 0.902 17.895 1.00 93.94 227 LYS A N 1
ATOM 1809 C CA . LYS A 1 227 ? 0.783 1.074 19.339 1.00 93.94 227 LYS A CA 1
ATOM 1810 C C . LYS A 1 227 ? 1.370 2.379 19.868 1.00 93.94 227 LYS A C 1
ATOM 1812 O O . LYS A 1 227 ? 0.779 2.965 20.775 1.00 93.94 227 LYS A O 1
ATOM 1817 N N . GLU A 1 228 ? 2.517 2.804 19.357 1.00 91.94 228 GLU A N 1
ATOM 1818 C CA . GLU A 1 228 ? 3.140 4.083 19.707 1.00 91.94 228 GLU A CA 1
ATOM 1819 C C . GLU A 1 228 ? 2.298 5.250 19.193 1.00 91.94 228 GLU A C 1
ATOM 1821 O O . GLU A 1 228 ? 1.913 6.108 19.988 1.00 91.94 228 GLU A O 1
ATOM 1826 N N . ASN A 1 229 ? 1.879 5.205 17.926 1.00 89.88 229 ASN A N 1
ATOM 1827 C CA . ASN A 1 229 ? 0.982 6.204 17.348 1.00 89.88 229 ASN A CA 1
ATOM 1828 C C . ASN A 1 229 ? -0.343 6.274 18.119 1.00 89.88 229 ASN A C 1
ATOM 1830 O O . ASN A 1 229 ? -0.772 7.358 18.508 1.00 89.88 229 ASN A O 1
ATOM 1834 N N . TYR A 1 230 ? -0.960 5.128 18.436 1.00 91.69 230 TYR A N 1
ATOM 1835 C CA . TYR A 1 230 ? -2.170 5.082 19.263 1.00 91.69 230 TYR A CA 1
ATOM 1836 C C . TYR A 1 230 ? -2.005 5.831 20.594 1.00 91.69 230 TYR A C 1
ATOM 1838 O O . TYR A 1 230 ? -2.883 6.606 20.978 1.00 91.69 230 TYR A O 1
ATOM 1846 N N . LYS A 1 231 ? -0.894 5.599 21.306 1.00 90.94 231 LYS A N 1
ATOM 1847 C CA . LYS A 1 231 ? -0.609 6.276 22.580 1.00 90.94 231 LYS A CA 1
ATOM 1848 C C . LYS A 1 231 ? -0.415 7.776 22.377 1.00 90.94 231 LYS A C 1
ATOM 1850 O O . LYS A 1 231 ? -1.053 8.546 23.086 1.00 90.94 231 LYS A O 1
ATOM 1855 N N . SER A 1 232 ? 0.394 8.167 21.393 1.00 88.50 232 SER A N 1
ATOM 1856 C CA . SER A 1 232 ? 0.689 9.569 21.084 1.00 88.50 232 SER A CA 1
ATOM 1857 C C . SER A 1 232 ? -0.586 10.367 20.785 1.00 88.50 232 SER A C 1
ATOM 1859 O O . SER A 1 232 ? -0.858 11.350 21.473 1.00 88.50 232 SER A O 1
ATOM 1861 N N . TYR A 1 233 ? -1.439 9.895 19.869 1.00 88.31 233 TYR A N 1
ATOM 1862 C CA . TYR A 1 233 ? -2.699 10.582 19.555 1.00 88.31 233 TYR A CA 1
ATOM 1863 C C . TYR A 1 233 ? -3.659 10.623 20.746 1.00 88.31 233 TYR A C 1
ATOM 1865 O O . TYR A 1 233 ? -4.316 11.634 20.979 1.00 88.31 233 TYR A O 1
ATOM 1873 N N . LYS A 1 234 ? -3.726 9.555 21.549 1.00 89.44 234 LYS A N 1
ATOM 1874 C CA . LYS A 1 234 ? -4.576 9.535 22.746 1.00 89.44 234 LYS A CA 1
ATOM 1875 C C . LYS A 1 234 ? -4.114 10.545 23.801 1.00 89.44 234 LYS A C 1
ATOM 1877 O O . LYS A 1 234 ? -4.943 11.142 24.482 1.00 89.44 234 LYS A O 1
ATOM 1882 N N . GLU A 1 235 ? -2.807 10.729 23.961 1.00 89.50 235 GLU A N 1
ATOM 1883 C CA . GLU A 1 235 ? -2.243 11.743 24.855 1.00 89.50 235 GLU A CA 1
ATOM 1884 C C . GLU A 1 235 ? -2.512 13.165 24.351 1.00 89.50 235 GLU A C 1
ATOM 1886 O O . GLU A 1 235 ? -2.869 14.027 25.152 1.00 89.50 235 GLU A O 1
ATOM 1891 N N . GLU A 1 236 ? -2.386 13.413 23.045 1.00 85.12 236 GLU A N 1
ATOM 1892 C CA . GLU A 1 236 ? -2.727 14.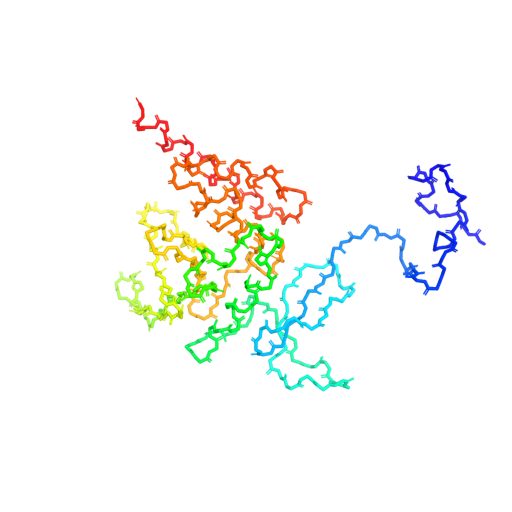703 22.426 1.00 85.12 236 GLU A CA 1
ATOM 1893 C C . GLU A 1 236 ? -4.213 15.045 22.599 1.00 85.12 236 GLU A C 1
ATOM 1895 O O . GLU A 1 236 ? -4.546 16.145 23.037 1.00 85.12 236 GLU A O 1
ATOM 1900 N N . GLU A 1 237 ? -5.105 14.084 22.347 1.00 86.81 237 GLU A N 1
ATOM 1901 C CA . GLU A 1 237 ? -6.555 14.243 22.511 1.00 86.81 237 GLU A CA 1
ATOM 1902 C C . GLU A 1 237 ? -6.955 14.543 23.964 1.00 86.81 237 GLU A C 1
ATOM 1904 O O . GLU A 1 237 ? -7.926 15.260 24.195 1.00 86.81 237 GLU A O 1
ATOM 1909 N N . ASN A 1 238 ? -6.216 14.022 24.950 1.00 83.94 238 ASN A N 1
ATOM 1910 C CA . ASN A 1 238 ? -6.456 14.306 26.367 1.00 83.94 238 ASN A CA 1
ATOM 1911 C C . ASN A 1 238 ? -5.986 15.703 26.796 1.00 83.94 238 ASN A C 1
ATOM 1913 O O . ASN A 1 238 ? -6.506 16.217 27.776 1.00 83.94 238 ASN A O 1
ATOM 1917 N N . LYS A 1 239 ? -5.018 16.313 26.098 1.00 83.06 239 LYS A N 1
ATOM 1918 C CA . LYS A 1 239 ? -4.541 17.682 26.388 1.00 83.06 239 LYS A CA 1
ATOM 1919 C C . LYS A 1 239 ? -5.477 18.770 25.853 1.00 83.06 239 LYS A C 1
ATOM 1921 O O . LYS A 1 239 ? -5.332 19.926 26.235 1.00 83.06 239 LYS A O 1
ATOM 1926 N N . GLN A 1 240 ? -6.373 18.414 24.935 1.00 69.94 240 GLN A N 1
ATOM 1927 C CA . GLN A 1 240 ? -7.326 19.327 24.298 1.00 69.94 240 GLN A CA 1
ATOM 1928 C C . GLN A 1 240 ? -8.699 19.363 24.996 1.00 69.94 240 GLN A C 1
ATOM 1930 O O . GLN A 1 240 ? -9.525 20.195 24.627 1.00 69.94 240 GLN A O 1
ATOM 1935 N N . ASN A 1 241 ? -8.934 18.485 25.984 1.00 55.88 241 ASN A N 1
ATOM 1936 C CA . ASN A 1 241 ? -10.133 18.467 26.838 1.00 55.88 241 ASN A CA 1
ATOM 1937 C C . ASN A 1 241 ? -9.827 19.056 28.216 1.00 55.88 241 ASN A C 1
ATOM 1939 O O . ASN A 1 241 ? -10.766 19.621 28.817 1.00 55.88 241 ASN A O 1
#

Nearest PDB structures (foldseek):
  6byh-assembly3_C  TM=5.018E-01  e=7.514E+00  Homo sapiens

InterPro domains:
  IPR028914 Tox-MPTase2 domain [PF15638] (39-234)

pLDDT: mean 83.17, std 19.47, range [28.5, 98.81]

Sequence (241 aa):
MSVDPLAEKFPSLSPYNYCLNNPVNLTDPDGRSAFPPDDHFDSSGKFLYTDFRKTNNIVIHDGVWKLVQMNDEVQFKDFNFNESNYSVLSNIANYYAVEASVDLKNVHNQKFSVSDEVITGHKGGQPEGYVDSYNDGQYNPKVITPGSVQNPLMSTNNENSILTIQLRNGKIDPILNDKYNFISNLDHEGGKIGHLQNPLKKHSEVYKDQIKKYSKKITKDCLNILKENYKSYKEEENKQN

Secondary structure (DSSP, 8-state):
-PPPTTGGG-TTS-TT-SGGG-TTT---SS----PPPPEEEETTS-EEEE-S-SS-BEEEE-S---TT----EEEGGGS---TTTHHHHHHHHHHHTTTTT--GGGSGGGS-EEEEEEEEEEETTEEEEEEEEETTPPP------TT-----SEEEETTTTEEEEEEETTB--GGGGBHHHHHHHHHHHTSTTSTTT-TTS-HHHHHHHHHHHHTTTS-HHHHHHHHHHHHHHHHHHHH--

Foldseek 3Di:
DDFQPCCVVCVVDDSPDQQVPCPPPDDDPDSDDDQFFEWEAELQLHTDDTDRDNFQFHWYQPDDPDPPDSDRTDTQQRDFADPVRVSNVFSNLLVLCVVLQFQLVLAQVSIAKEKEFEFPDDDPNHTDGDIDIDSPADQDADDDDPPDPDRDQWAADQVRRHIYGYHYNRGRDPQCRRPLLVSLVSSQDGHPLHCNVPVPDQSLSSLVVSCVVRVVPGDPVSNVVSVVVSVVSVVVVVVVD

Radius of gyration: 21.01 Å; Cα contacts (8 Å, |Δi|>4): 423; chains: 1; bounding box: 38×70×47 Å

Organism: NCBI:txid55197